Protein AF-A0A7V1PWS8-F1 (afdb_monomer_lite)

Secondary structure (DSSP, 8-state):
---SS-THHHHHHHHHHHHHHHHHHHHHHHTT-S-----------TTS---TTGGGSHHHHHHHHHHHHHHHHSHHHHHHHHHHHHHHHHHHHHHT-TTTTT-HHHHHHHHHHHHHHHHHHHHTTTTTTTTTTHHHHHHSS--HHHHHHHHHHHHHHHHHHHHHHHGGGGGT-THHHHHHHHHHHHIIIIIHHHHHHHGGG------SSS-STT--TT--THHHHTHHHHHHHHHHHHHHHHHTT-HHHHHHHHHHHHHHHHHTHHHHHHHHHHHHHHHHHHHHHHHHH-

Structure (mmCIF, N/CA/C/O backbone):
data_AF-A0A7V1PWS8-F1
#
_entry.id   AF-A0A7V1PWS8-F1
#
loop_
_atom_site.group_PDB
_atom_site.id
_atom_site.type_symbol
_atom_site.label_atom_id
_atom_site.label_alt_id
_atom_site.label_comp_id
_atom_site.label_asym_id
_atom_site.label_entity_id
_atom_site.label_seq_id
_atom_site.pdbx_PDB_ins_code
_atom_site.Cartn_x
_atom_site.Cartn_y
_atom_site.Cartn_z
_atom_site.occupancy
_atom_site.B_iso_or_equiv
_atom_site.auth_seq_id
_atom_site.auth_comp_id
_atom_site.auth_asym_id
_atom_site.auth_atom_id
_atom_site.pdbx_PDB_model_num
ATOM 1 N N . MET A 1 1 ? 7.700 13.359 -30.385 1.00 42.19 1 MET A N 1
ATOM 2 C CA . MET A 1 1 ? 6.558 12.508 -30.787 1.00 42.19 1 MET A CA 1
ATOM 3 C C . MET A 1 1 ? 7.067 11.399 -31.699 1.00 42.19 1 MET A C 1
ATOM 5 O O . MET A 1 1 ? 7.311 11.650 -32.866 1.00 42.19 1 MET A O 1
ATOM 9 N N . LYS A 1 2 ? 7.292 10.204 -31.145 1.00 43.91 2 LYS A N 1
ATOM 10 C CA . LYS A 1 2 ? 7.588 8.947 -31.865 1.00 43.91 2 LYS A CA 1
ATOM 11 C C . LYS A 1 2 ? 6.793 7.789 -31.230 1.00 43.91 2 LYS A C 1
ATOM 13 O O . LYS A 1 2 ? 7.268 6.674 -31.090 1.00 43.91 2 LYS A O 1
ATOM 18 N N . SER A 1 3 ? 5.579 8.076 -30.762 1.00 43.25 3 SER A N 1
ATOM 19 C CA . SER A 1 3 ? 4.699 7.104 -30.099 1.00 43.25 3 SER A CA 1
ATOM 20 C C . SER A 1 3 ? 3.780 6.351 -31.073 1.00 43.25 3 SER A C 1
ATOM 22 O O . SER A 1 3 ? 2.993 5.521 -30.634 1.00 43.25 3 SER A O 1
ATOM 24 N N . ALA A 1 4 ? 3.872 6.617 -32.383 1.00 48.69 4 ALA A N 1
ATOM 25 C CA . ALA A 1 4 ? 2.958 6.079 -33.397 1.00 48.69 4 ALA A CA 1
ATOM 26 C C . ALA A 1 4 ? 3.443 4.796 -34.109 1.00 48.69 4 ALA A C 1
ATOM 28 O O . ALA A 1 4 ? 2.674 4.219 -34.868 1.00 48.69 4 ALA A O 1
ATOM 29 N N . GLU A 1 5 ? 4.671 4.319 -33.874 1.00 53.78 5 GLU A N 1
ATOM 30 C CA . GLU A 1 5 ? 5.242 3.194 -34.648 1.00 53.78 5 GLU A CA 1
ATOM 31 C C . GLU A 1 5 ? 5.072 1.803 -34.007 1.00 53.78 5 GLU A C 1
ATOM 33 O O . GLU A 1 5 ? 5.434 0.804 -34.621 1.00 53.78 5 GLU A O 1
ATOM 38 N N . TYR A 1 6 ? 4.462 1.684 -32.819 1.00 58.31 6 TYR A N 1
ATOM 39 C CA . TYR A 1 6 ? 4.248 0.379 -32.173 1.00 58.31 6 TYR A CA 1
ATOM 40 C C . TYR A 1 6 ? 2.832 0.250 -31.584 1.00 58.31 6 TYR A C 1
ATOM 42 O O . TYR A 1 6 ? 2.606 0.681 -30.449 1.00 58.31 6 TYR A O 1
ATOM 50 N N . PRO A 1 7 ? 1.874 -0.408 -32.273 1.00 60.16 7 PRO A N 1
ATOM 51 C CA . PRO A 1 7 ? 0.535 -0.669 -31.723 1.00 60.16 7 PRO A CA 1
ATOM 52 C C . PRO A 1 7 ? 0.570 -1.492 -30.419 1.00 60.16 7 PRO A C 1
ATOM 54 O O . PRO A 1 7 ? -0.358 -1.430 -29.613 1.00 60.16 7 PRO A O 1
ATOM 57 N N . PHE A 1 8 ? 1.677 -2.194 -30.148 1.00 57.94 8 PHE A N 1
ATOM 58 C CA . PHE A 1 8 ? 1.933 -2.899 -28.889 1.00 57.94 8 PHE A CA 1
ATOM 59 C C . PHE A 1 8 ? 1.958 -1.987 -27.648 1.00 57.94 8 PHE A C 1
ATOM 61 O O . PHE A 1 8 ? 1.577 -2.438 -26.568 1.00 57.94 8 PHE A O 1
ATOM 68 N N . ILE A 1 9 ? 2.330 -0.707 -27.783 1.00 59.53 9 ILE A N 1
ATOM 69 C CA . ILE A 1 9 ? 2.414 0.243 -26.655 1.00 59.53 9 ILE A CA 1
ATOM 70 C C . ILE A 1 9 ? 1.026 0.558 -26.072 1.00 59.53 9 ILE A C 1
ATOM 72 O O . ILE A 1 9 ? 0.911 0.833 -24.882 1.00 59.53 9 ILE A O 1
ATOM 76 N N . LEU A 1 10 ? -0.041 0.455 -26.873 1.00 61.69 10 LEU A N 1
ATOM 77 C CA . LEU A 1 10 ? -1.430 0.638 -26.427 1.00 61.69 10 LEU A CA 1
ATOM 78 C C . LEU A 1 10 ? -2.062 -0.655 -25.891 1.00 61.69 10 LEU A C 1
ATOM 80 O O . LEU A 1 10 ? -2.877 -0.610 -24.969 1.00 61.69 10 LEU A O 1
ATOM 84 N N . VAL A 1 11 ? -1.673 -1.813 -26.432 1.00 73.50 11 VAL A N 1
ATOM 85 C CA . VAL A 1 11 ? -2.241 -3.117 -26.047 1.00 73.50 11 VAL A CA 1
ATOM 86 C C . VAL A 1 11 ? -1.760 -3.560 -24.663 1.00 73.50 11 VAL A C 1
ATOM 88 O O . VAL A 1 11 ? -2.548 -4.093 -23.879 1.00 73.50 11 VAL A O 1
ATOM 91 N N . VAL A 1 12 ? -0.490 -3.312 -24.325 1.00 73.75 12 VAL A N 1
ATOM 92 C CA . VAL A 1 12 ? 0.104 -3.745 -23.047 1.00 73.75 12 VAL A CA 1
ATOM 93 C C . VAL A 1 12 ? -0.576 -3.093 -21.828 1.00 73.75 12 VAL A C 1
ATOM 95 O O . VAL A 1 12 ? -1.005 -3.836 -20.939 1.00 73.75 12 VAL A O 1
ATOM 98 N N . PRO A 1 13 ? -0.782 -1.760 -21.768 1.00 68.06 13 PRO A N 1
ATOM 99 C CA . PRO A 1 13 ? -1.531 -1.132 -20.680 1.00 68.06 13 PRO A CA 1
ATOM 100 C C . PRO A 1 13 ? -2.965 -1.654 -20.573 1.00 68.06 13 PRO A C 1
ATOM 102 O O . PRO A 1 13 ? -3.443 -1.897 -19.469 1.00 68.06 13 PRO A O 1
ATOM 105 N N . LEU A 1 14 ? -3.644 -1.901 -21.699 1.00 74.25 14 LEU A N 1
ATOM 106 C CA . LEU A 1 14 ? -5.017 -2.418 -21.715 1.00 74.25 14 LEU A CA 1
ATOM 107 C C . LEU A 1 14 ? -5.118 -3.835 -21.130 1.00 74.25 14 LEU A C 1
ATOM 109 O O . LEU A 1 14 ? -6.031 -4.131 -20.352 1.00 74.25 14 LEU A O 1
ATOM 113 N N . LEU A 1 15 ? -4.164 -4.708 -21.464 1.00 81.00 15 LEU A N 1
ATOM 114 C CA . LEU A 1 15 ? -4.069 -6.045 -20.876 1.00 81.00 15 LEU A CA 1
ATOM 115 C C . LEU A 1 15 ? -3.779 -5.977 -19.373 1.00 81.00 15 LEU A C 1
ATOM 117 O O . LEU A 1 15 ? -4.379 -6.736 -18.609 1.00 81.00 15 LEU A O 1
ATOM 121 N N . LEU A 1 16 ? -2.938 -5.033 -18.937 1.00 74.12 16 LEU A N 1
ATOM 122 C CA . LEU A 1 16 ? -2.684 -4.783 -17.518 1.00 74.12 16 LEU A CA 1
ATOM 123 C C . LEU A 1 16 ? -3.932 -4.276 -16.785 1.00 74.12 16 LEU A C 1
ATOM 125 O O . LEU A 1 16 ? -4.214 -4.796 -15.709 1.00 74.12 16 LEU A O 1
ATOM 129 N N . VAL A 1 17 ? -4.731 -3.364 -17.363 1.00 74.19 17 VAL A N 1
ATOM 130 C CA . VAL A 1 17 ? -6.036 -2.958 -16.789 1.00 74.19 17 VAL A CA 1
ATOM 131 C C . VAL A 1 17 ? -6.935 -4.177 -16.609 1.00 74.19 17 VAL A C 1
ATOM 133 O O . VAL A 1 17 ? -7.487 -4.396 -15.531 1.00 74.19 17 VAL A O 1
ATOM 136 N N . LYS A 1 18 ? -7.086 -4.993 -17.659 1.00 79.50 18 LYS A N 1
ATOM 137 C CA . LYS A 1 18 ? -7.966 -6.168 -17.634 1.00 79.50 18 LYS A CA 1
ATOM 138 C C . LYS A 1 18 ? -7.501 -7.197 -16.601 1.00 79.50 18 LYS A C 1
ATOM 140 O O . LYS A 1 18 ? -8.330 -7.770 -15.887 1.00 79.50 18 LYS A O 1
ATOM 145 N N . GLY A 1 19 ? -6.189 -7.416 -16.501 1.00 76.75 19 GLY A N 1
ATOM 146 C CA . GLY A 1 19 ? -5.561 -8.280 -15.504 1.00 76.75 19 GLY A CA 1
ATOM 147 C C . GLY A 1 19 ? -5.767 -7.761 -14.082 1.00 76.75 19 GLY A C 1
ATOM 148 O O . GLY A 1 19 ? -6.267 -8.500 -13.236 1.00 76.75 19 GLY A O 1
ATOM 149 N N . ALA A 1 20 ? -5.477 -6.479 -13.850 1.00 68.81 20 ALA A N 1
ATOM 150 C CA . ALA A 1 20 ? -5.683 -5.783 -12.583 1.00 68.81 20 ALA A CA 1
ATOM 151 C C . ALA A 1 20 ? -7.145 -5.871 -12.127 1.00 68.81 20 ALA A C 1
ATOM 153 O O . ALA A 1 20 ? -7.416 -6.335 -11.022 1.00 68.81 20 ALA A O 1
ATOM 154 N N . TYR A 1 21 ? -8.096 -5.528 -13.001 1.00 72.94 21 TYR A N 1
ATOM 155 C CA . TYR A 1 21 ? -9.530 -5.628 -12.726 1.00 72.94 21 TYR A CA 1
ATOM 156 C C . TYR A 1 21 ? -9.950 -7.059 -12.371 1.00 72.94 21 TYR A C 1
ATOM 158 O O . TYR A 1 21 ? -10.612 -7.291 -11.358 1.00 72.94 21 TYR A O 1
ATOM 166 N N . SER A 1 22 ? -9.523 -8.039 -13.173 1.00 73.81 22 SER A N 1
ATOM 167 C CA . SER A 1 22 ? -9.840 -9.451 -12.940 1.00 73.81 22 SER A CA 1
ATOM 168 C C . SER A 1 22 ? -9.258 -9.957 -11.621 1.00 73.81 22 SER A C 1
ATOM 170 O O . SER A 1 22 ? -9.895 -10.752 -10.930 1.00 73.81 22 SER A O 1
ATOM 172 N N . PHE A 1 23 ? -8.054 -9.506 -11.267 1.00 70.88 23 PHE A N 1
ATOM 173 C CA . PHE A 1 23 ? -7.405 -9.834 -10.007 1.00 70.88 23 PHE A CA 1
ATOM 174 C C . PHE A 1 23 ? -8.144 -9.207 -8.822 1.00 70.88 23 PHE A C 1
ATOM 176 O O . PHE A 1 23 ? -8.480 -9.941 -7.896 1.00 70.88 23 PHE A O 1
ATOM 183 N N . ALA A 1 24 ? -8.503 -7.916 -8.890 1.00 66.44 24 ALA A N 1
ATOM 184 C CA . ALA A 1 24 ? -9.362 -7.256 -7.896 1.00 66.44 24 ALA A CA 1
ATOM 185 C C . ALA A 1 24 ? -10.636 -8.054 -7.658 1.00 66.44 24 ALA A C 1
ATOM 187 O O . ALA A 1 24 ? -10.966 -8.409 -6.530 1.00 66.44 24 ALA A O 1
ATOM 188 N N . TYR A 1 25 ? -11.335 -8.360 -8.749 1.00 70.00 25 TYR A N 1
ATOM 189 C CA . TYR A 1 25 ? -12.619 -9.029 -8.698 1.00 70.00 25 TYR A CA 1
ATOM 190 C C . TYR A 1 25 ? -12.502 -10.411 -8.051 1.00 70.00 25 TYR A C 1
ATOM 192 O O . TYR A 1 25 ? -13.308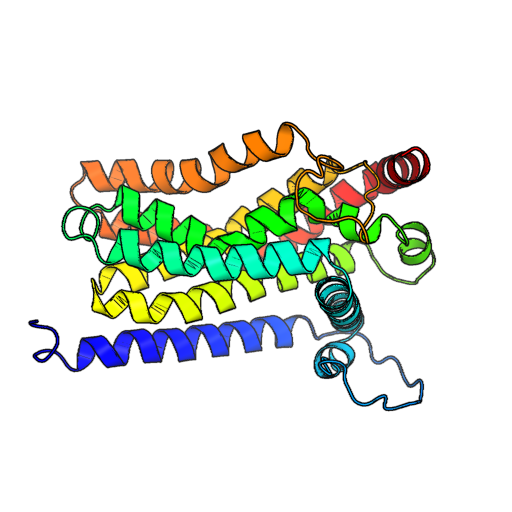 -10.771 -7.195 1.00 70.00 25 TYR A O 1
ATOM 200 N N . ARG A 1 26 ? -11.464 -11.184 -8.395 1.00 72.44 26 ARG A N 1
ATOM 201 C CA . ARG A 1 26 ? -11.202 -12.483 -7.755 1.00 72.44 26 ARG A CA 1
ATOM 202 C C . ARG A 1 26 ? -10.803 -12.344 -6.288 1.00 72.44 26 ARG A C 1
ATOM 204 O O . ARG A 1 26 ? -11.180 -13.202 -5.495 1.00 72.44 26 ARG A O 1
ATOM 211 N N . LEU A 1 27 ? -10.047 -11.305 -5.936 1.00 62.31 27 LEU A N 1
ATOM 212 C CA . LEU A 1 27 ? -9.613 -11.034 -4.568 1.00 62.31 27 LEU A CA 1
ATOM 213 C C . LEU A 1 27 ? -10.820 -10.745 -3.659 1.00 62.31 27 LEU A C 1
ATOM 215 O O . LEU A 1 27 ? -10.944 -11.374 -2.612 1.00 62.31 27 LEU A O 1
ATOM 219 N N . LEU A 1 28 ? -11.736 -9.887 -4.121 1.00 62.44 28 LEU A N 1
ATOM 220 C CA . LEU A 1 28 ? -13.021 -9.589 -3.475 1.00 62.44 28 LEU A CA 1
ATOM 221 C C . LEU A 1 28 ? -13.946 -10.817 -3.426 1.00 62.44 28 LEU A C 1
ATOM 223 O O . LEU A 1 28 ? -14.548 -11.120 -2.402 1.00 62.44 28 LEU A O 1
ATOM 227 N N . LYS A 1 29 ? -14.021 -11.596 -4.511 1.00 63.34 29 LYS A N 1
ATOM 228 C CA . LYS A 1 29 ? -14.878 -12.791 -4.558 1.00 63.34 29 LYS A CA 1
ATOM 229 C C . LYS A 1 29 ? -14.380 -13.922 -3.649 1.00 63.34 29 LYS A C 1
ATOM 231 O O . LYS A 1 29 ? -15.192 -14.664 -3.107 1.00 63.34 29 LYS A O 1
ATOM 236 N N . ARG A 1 30 ? -13.063 -14.087 -3.468 1.00 54.38 30 ARG A N 1
ATOM 237 C CA . ARG A 1 30 ? -12.498 -15.145 -2.605 1.00 54.38 30 ARG A CA 1
ATOM 238 C C . ARG A 1 30 ? -12.692 -14.885 -1.109 1.00 54.38 30 ARG A C 1
ATOM 240 O O . ARG A 1 30 ? -12.774 -15.856 -0.370 1.00 54.38 30 ARG A O 1
ATOM 247 N N . SER A 1 31 ? -12.813 -13.633 -0.664 1.00 53.81 31 SER A N 1
ATOM 248 C CA . SER A 1 31 ? -13.151 -13.319 0.736 1.00 53.81 31 SER A CA 1
ATOM 249 C C . SER A 1 31 ? -14.630 -13.515 1.075 1.00 53.81 31 SER A C 1
ATOM 251 O O . SER A 1 31 ? -15.003 -13.409 2.237 1.00 53.81 31 SER A O 1
ATOM 253 N N . SER A 1 32 ? -15.470 -13.832 0.084 1.00 48.66 32 SER A N 1
ATOM 254 C CA . SER A 1 32 ? -16.922 -13.976 0.247 1.00 48.66 32 SER A CA 1
ATOM 255 C C . SER A 1 32 ? -17.377 -15.365 0.729 1.00 48.66 32 SER A C 1
ATOM 257 O O . SER A 1 32 ? -18.572 -15.650 0.714 1.00 48.66 32 SER A O 1
ATOM 259 N N . TYR A 1 33 ? -16.472 -16.253 1.151 1.00 45.88 33 TYR A N 1
ATOM 260 C CA . TYR A 1 33 ? -16.847 -17.579 1.655 1.00 45.88 33 TYR A CA 1
ATOM 261 C C . TYR A 1 33 ? -16.915 -17.592 3.182 1.00 45.88 33 TYR A C 1
ATOM 263 O O . TYR A 1 33 ? -15.906 -17.826 3.838 1.00 45.88 33 TYR A O 1
ATOM 271 N N . LEU A 1 34 ? -18.123 -17.337 3.701 1.00 44.91 34 LEU A N 1
ATOM 272 C CA . LEU A 1 34 ? -18.775 -17.930 4.886 1.00 44.91 34 LEU A CA 1
ATOM 273 C C . LEU A 1 34 ? -19.703 -16.902 5.553 1.00 44.91 34 LEU A C 1
ATOM 275 O O . LEU A 1 34 ? -19.256 -15.867 6.042 1.00 44.91 34 LEU A O 1
ATOM 279 N N . GLY A 1 35 ? -20.992 -17.246 5.620 1.00 37.75 35 GLY A N 1
ATOM 280 C CA . GLY A 1 35 ? -21.970 -16.605 6.498 1.00 37.75 35 GLY A CA 1
ATOM 281 C C . GLY A 1 35 ? -23.150 -15.971 5.771 1.00 37.75 35 GLY A C 1
ATOM 282 O O . GLY A 1 35 ? -23.213 -14.751 5.646 1.00 37.75 35 GLY A O 1
ATOM 283 N N . ASP A 1 36 ? -24.110 -16.802 5.359 1.00 47.50 36 ASP A N 1
ATOM 284 C CA . ASP A 1 36 ? -25.502 -16.379 5.202 1.00 47.50 36 ASP A CA 1
ATOM 285 C C . ASP A 1 36 ? -25.977 -15.755 6.523 1.00 47.50 36 ASP A C 1
ATOM 287 O O . ASP A 1 36 ? -26.142 -16.454 7.523 1.00 47.50 36 ASP A O 1
ATOM 291 N N . PHE A 1 37 ? -26.236 -14.449 6.529 1.00 38.62 37 PHE A N 1
ATOM 292 C CA . PHE A 1 37 ? -27.090 -13.829 7.537 1.00 38.62 37 PHE A CA 1
ATOM 293 C C . PHE A 1 37 ? -28.212 -13.053 6.849 1.00 38.62 37 PHE A C 1
ATOM 295 O O . PHE A 1 37 ? -28.006 -12.095 6.104 1.00 38.62 37 PHE A O 1
ATOM 302 N N . LYS A 1 38 ? -29.428 -13.541 7.104 1.00 43.88 38 LYS A N 1
ATOM 303 C CA . LYS A 1 38 ? -30.716 -13.005 6.667 1.00 43.88 38 LYS A CA 1
ATOM 304 C C . LYS A 1 38 ? -30.932 -11.554 7.130 1.00 43.88 38 LYS A C 1
ATOM 306 O O . LYS A 1 38 ? -30.769 -11.247 8.302 1.00 43.88 38 LYS A O 1
ATOM 311 N N . ASN A 1 39 ? -31.449 -10.753 6.194 1.00 49.38 39 ASN A N 1
ATOM 312 C CA . ASN A 1 39 ? -32.448 -9.675 6.312 1.00 49.38 39 ASN A CA 1
ATOM 313 C C . ASN A 1 39 ? -32.334 -8.602 7.418 1.00 49.38 39 ASN A C 1
ATOM 315 O O . ASN A 1 39 ? -32.612 -8.875 8.578 1.00 49.38 39 ASN A O 1
ATOM 319 N N . ALA A 1 40 ? -32.242 -7.328 6.998 1.00 34.09 40 ALA A N 1
ATOM 320 C CA . ALA A 1 40 ? -33.057 -6.239 7.565 1.00 34.09 40 ALA A CA 1
ATOM 321 C C . ALA A 1 40 ? -33.203 -5.036 6.600 1.00 34.09 40 ALA A C 1
ATOM 323 O O . ALA A 1 40 ? -32.305 -4.231 6.374 1.00 34.09 40 ALA A O 1
ATOM 324 N N . THR A 1 41 ? -34.392 -4.972 6.016 1.00 37.25 41 THR A N 1
ATOM 325 C CA . THR A 1 41 ? -35.209 -3.847 5.541 1.00 37.25 41 THR A CA 1
ATOM 326 C C . THR A 1 41 ? -34.708 -2.388 5.719 1.00 37.25 41 THR A C 1
ATOM 328 O O . THR A 1 41 ? -34.500 -1.911 6.828 1.00 37.25 41 THR A O 1
ATOM 331 N N . ARG A 1 42 ? -34.843 -1.621 4.615 1.00 36.91 42 ARG A N 1
ATOM 332 C CA . ARG A 1 42 ? -35.494 -0.284 4.485 1.00 36.91 42 ARG A CA 1
ATOM 333 C C . ARG A 1 42 ? -34.661 1.010 4.296 1.00 36.91 42 ARG A C 1
ATOM 335 O O . ARG A 1 42 ? -33.729 1.328 5.019 1.00 36.91 42 ARG A O 1
ATOM 342 N N . LYS A 1 43 ? -35.246 1.818 3.389 1.00 34.16 43 LYS A N 1
ATOM 343 C CA . LYS A 1 43 ? -35.152 3.265 3.081 1.00 34.16 43 LYS A CA 1
ATOM 344 C C . LYS A 1 43 ? -33.982 3.770 2.216 1.00 34.16 43 LYS A C 1
ATOM 346 O O . LYS A 1 43 ? -32.954 4.226 2.703 1.00 34.16 43 LYS A O 1
ATOM 351 N N . ARG A 1 44 ? -34.270 3.829 0.905 1.00 40.91 44 ARG A N 1
ATOM 352 C CA . ARG A 1 44 ? -33.682 4.746 -0.089 1.00 40.91 44 ARG A CA 1
ATOM 353 C C . ARG A 1 44 ? -33.703 6.188 0.446 1.00 40.91 44 ARG A C 1
ATOM 355 O O . ARG A 1 44 ? -34.779 6.742 0.660 1.00 40.91 44 ARG A O 1
ATOM 362 N N . LYS A 1 45 ? -32.530 6.801 0.605 1.00 36.09 45 LYS A N 1
ATOM 363 C CA . LYS A 1 45 ? -32.356 8.260 0.549 1.00 36.09 45 LYS A CA 1
ATOM 364 C C . LYS A 1 45 ? -31.508 8.562 -0.683 1.00 36.09 45 LYS A C 1
ATOM 366 O O . LYS A 1 45 ? -30.404 8.043 -0.811 1.00 36.09 45 LYS A O 1
ATOM 371 N N . ALA A 1 46 ? -32.063 9.348 -1.599 1.00 37.72 46 ALA A N 1
ATOM 372 C CA . ALA A 1 46 ? -31.358 9.842 -2.772 1.00 37.72 46 ALA A CA 1
ATOM 373 C C . ALA A 1 46 ? -30.211 10.770 -2.326 1.00 37.72 46 ALA A C 1
ATOM 375 O O . ALA A 1 46 ? -30.422 11.621 -1.463 1.00 37.72 46 ALA A O 1
ATOM 376 N N . GLY A 1 47 ? -29.009 10.580 -2.882 1.00 41.97 47 GLY A N 1
ATOM 377 C CA . GLY A 1 47 ? -27.872 11.499 -2.711 1.00 41.97 47 GLY A CA 1
ATOM 378 C C . GLY A 1 47 ? -26.581 10.927 -2.108 1.00 41.97 47 GLY A C 1
ATOM 379 O O . GLY A 1 47 ? -25.577 11.630 -2.099 1.00 41.97 47 GLY A O 1
ATOM 380 N N . SER A 1 48 ? -26.543 9.677 -1.632 1.00 39.94 48 SER A N 1
ATOM 381 C CA . SER A 1 48 ? -25.288 9.030 -1.203 1.00 39.94 48 SER A CA 1
ATOM 382 C C . SER A 1 48 ? -24.821 8.013 -2.238 1.00 39.94 48 SER A C 1
ATOM 384 O O . SER A 1 48 ? -25.635 7.203 -2.674 1.00 39.94 48 SER A O 1
ATOM 386 N N . ALA A 1 49 ? -23.531 8.023 -2.593 1.00 47.81 49 ALA A N 1
ATOM 387 C CA . ALA A 1 49 ? -22.912 6.963 -3.389 1.00 47.81 49 ALA A CA 1
ATOM 388 C C . ALA A 1 49 ? -23.254 5.594 -2.766 1.00 47.81 49 ALA A C 1
ATOM 390 O O . ALA A 1 49 ? -22.887 5.310 -1.624 1.00 47.81 49 ALA A O 1
ATOM 391 N N . ASP A 1 50 ? -24.061 4.800 -3.470 1.00 48.41 50 ASP A N 1
ATOM 392 C CA . ASP A 1 50 ? -24.674 3.584 -2.937 1.00 48.41 50 ASP A CA 1
ATOM 393 C C . ASP A 1 50 ? -23.717 2.399 -3.136 1.00 48.41 50 ASP A C 1
ATOM 395 O O . ASP A 1 50 ? -23.754 1.696 -4.143 1.00 48.41 50 ASP A O 1
ATOM 399 N N . PHE A 1 51 ? -22.815 2.189 -2.173 1.00 55.69 51 PHE A N 1
ATOM 400 C CA . PHE A 1 51 ? -21.867 1.065 -2.163 1.00 55.69 51 PHE A CA 1
ATOM 401 C C . PHE A 1 51 ? -22.505 -0.257 -1.676 1.00 55.69 51 PHE A C 1
ATOM 403 O O . PHE A 1 51 ? -21.820 -1.133 -1.150 1.00 55.69 51 PHE A O 1
ATOM 410 N N . SER A 1 52 ? -23.823 -0.438 -1.829 1.00 52.88 52 SER A N 1
ATOM 411 C CA . SER A 1 52 ? -24.576 -1.602 -1.325 1.00 52.88 52 SER A CA 1
ATOM 412 C C . SER A 1 52 ? -24.111 -2.969 -1.847 1.00 52.88 52 SER A C 1
ATOM 414 O O . SER A 1 52 ? -24.438 -3.988 -1.236 1.00 52.88 52 SER A O 1
ATOM 416 N N . PHE A 1 53 ? -23.303 -3.026 -2.913 1.00 52.06 53 PHE A N 1
ATOM 417 C CA . PHE A 1 53 ? -22.663 -4.266 -3.372 1.00 52.06 53 PHE A CA 1
ATOM 418 C C . PHE A 1 53 ? -21.677 -4.852 -2.344 1.00 52.06 53 PHE A C 1
ATOM 420 O O . PHE A 1 53 ? -21.465 -6.063 -2.320 1.00 52.06 53 PHE A O 1
ATOM 427 N N . LEU A 1 54 ? -21.098 -4.020 -1.471 1.00 57.00 54 LEU A N 1
ATOM 428 C CA . LEU A 1 54 ? -20.198 -4.461 -0.402 1.00 57.00 54 LEU A CA 1
ATOM 429 C C . LEU A 1 54 ? -20.957 -5.239 0.687 1.00 57.00 54 LEU A C 1
ATOM 431 O O . LEU A 1 54 ? -20.480 -6.272 1.143 1.00 57.00 54 LEU A O 1
ATOM 435 N N . LYS A 1 55 ? -22.203 -4.856 1.004 1.00 52.16 55 LYS A N 1
ATOM 436 C CA . LYS A 1 55 ? -23.046 -5.544 2.007 1.00 52.16 55 LYS A CA 1
ATOM 437 C C . LYS A 1 55 ? -23.418 -6.982 1.646 1.00 52.16 55 LYS A C 1
ATOM 439 O O . LYS A 1 55 ? -23.807 -7.751 2.513 1.00 52.16 55 LYS A O 1
ATOM 444 N N . ARG A 1 56 ? -23.335 -7.349 0.365 1.00 53.75 56 ARG A N 1
ATOM 445 C CA . ARG A 1 56 ? -23.671 -8.700 -0.112 1.00 53.75 56 ARG A CA 1
ATOM 446 C C . ARG A 1 56 ? -22.531 -9.710 0.087 1.00 53.75 56 ARG A C 1
ATOM 448 O O . ARG A 1 56 ? -22.700 -10.864 -0.280 1.00 53.75 56 ARG A O 1
ATOM 455 N N . GLN A 1 57 ? -21.387 -9.286 0.632 1.00 58.88 57 GLN A N 1
ATOM 456 C CA . GLN A 1 57 ? -20.146 -10.074 0.713 1.00 58.88 57 GLN A CA 1
ATOM 457 C C . GLN A 1 57 ? -19.812 -10.543 2.146 1.00 58.88 57 GLN A C 1
ATOM 459 O O . GLN A 1 57 ? -18.647 -10.734 2.486 1.00 58.88 57 GLN A O 1
ATOM 464 N N . GLY A 1 58 ? -20.825 -10.717 3.004 1.00 71.75 58 GLY A N 1
ATOM 465 C CA . GLY A 1 58 ? -20.650 -11.146 4.398 1.00 71.75 58 GLY A CA 1
ATOM 466 C C . GLY A 1 58 ? -20.114 -10.042 5.322 1.00 71.75 58 GLY A C 1
ATOM 467 O O . GLY A 1 58 ? -20.080 -8.866 4.955 1.00 71.75 58 GLY A O 1
ATOM 468 N N . ALA A 1 59 ? -19.683 -10.419 6.531 1.00 76.25 59 ALA A N 1
ATOM 469 C CA . ALA A 1 59 ? -19.284 -9.473 7.584 1.00 76.25 59 ALA A CA 1
ATOM 470 C C . ALA A 1 59 ? -18.119 -8.549 7.172 1.00 76.25 59 ALA A C 1
ATOM 472 O O . ALA A 1 59 ? -18.143 -7.355 7.459 1.00 76.25 59 ALA A O 1
ATOM 473 N N . VAL A 1 60 ? -17.129 -9.069 6.436 1.00 81.31 60 VAL A N 1
ATOM 474 C CA . VAL A 1 60 ? -16.001 -8.272 5.914 1.00 81.31 60 VAL A CA 1
ATOM 475 C C . VAL A 1 60 ? -16.482 -7.239 4.890 1.00 81.31 60 VAL A C 1
ATOM 477 O O . VAL A 1 60 ? -16.026 -6.099 4.893 1.00 81.31 60 VAL A O 1
ATOM 480 N N . GLY A 1 61 ? -17.435 -7.611 4.034 1.00 79.50 61 GLY A N 1
ATOM 481 C CA . GLY A 1 61 ? -18.047 -6.693 3.078 1.00 79.50 61 GLY A CA 1
ATOM 482 C C . GLY A 1 61 ? -18.872 -5.592 3.748 1.00 79.50 61 GLY A C 1
ATOM 483 O O . GLY A 1 61 ? -18.841 -4.439 3.318 1.00 79.50 61 GLY A O 1
ATOM 484 N N . GLU A 1 62 ? -19.576 -5.910 4.833 1.00 81.62 62 GLU A N 1
ATOM 485 C CA . GLU A 1 62 ? -20.284 -4.903 5.624 1.00 81.62 62 GLU A CA 1
ATOM 486 C C . GLU A 1 62 ? -19.322 -3.933 6.321 1.00 81.62 62 GLU A C 1
ATOM 488 O O . GLU A 1 62 ? -19.555 -2.724 6.286 1.00 81.62 62 GLU A O 1
ATOM 493 N N . LEU A 1 63 ? -18.211 -4.428 6.872 1.00 85.38 63 LEU A N 1
ATOM 494 C CA . LEU A 1 63 ? -17.157 -3.572 7.419 1.00 85.38 63 LEU A CA 1
ATOM 495 C C . LEU A 1 63 ? -16.569 -2.649 6.337 1.00 85.38 63 LEU A C 1
ATOM 497 O O . LEU A 1 63 ? -16.520 -1.438 6.544 1.00 85.38 63 LEU A O 1
ATOM 501 N N . LEU A 1 64 ? -16.247 -3.178 5.147 1.00 87.69 64 LEU A N 1
ATOM 502 C CA . LEU A 1 64 ? -15.785 -2.373 4.005 1.00 87.69 64 LEU A CA 1
ATOM 503 C C . LEU A 1 64 ? -16.809 -1.294 3.623 1.00 87.69 64 LEU A C 1
ATOM 505 O O . LEU A 1 64 ? -16.454 -0.161 3.293 1.00 87.69 64 LEU A O 1
ATOM 509 N N . TYR A 1 65 ? -18.101 -1.626 3.653 1.00 85.50 65 TYR A N 1
ATOM 510 C CA . TYR A 1 65 ? -19.169 -0.663 3.392 1.00 85.50 65 TYR A CA 1
ATOM 511 C C . TYR A 1 65 ? -19.199 0.462 4.436 1.00 85.50 65 TYR A C 1
ATOM 513 O O . TYR A 1 65 ? -19.369 1.634 4.091 1.00 85.50 65 TYR A O 1
ATOM 521 N N . LEU A 1 66 ? -19.061 0.122 5.717 1.00 87.75 66 LEU A N 1
ATOM 522 C CA . LEU A 1 66 ? -19.032 1.110 6.793 1.00 87.75 66 LEU A CA 1
ATOM 523 C C . LEU A 1 66 ? -17.809 2.020 6.671 1.00 87.75 66 LEU A C 1
ATOM 525 O O . LEU A 1 66 ? -17.959 3.238 6.782 1.00 87.75 66 LEU A O 1
ATOM 529 N N . GLU A 1 67 ? -16.649 1.454 6.352 1.00 89.88 67 GLU A N 1
ATOM 530 C CA . GLU A 1 67 ? -15.396 2.195 6.244 1.00 89.88 67 GLU A CA 1
ATOM 531 C C . GLU A 1 67 ? -15.371 3.116 5.018 1.00 89.88 67 GLU A C 1
ATOM 533 O O . GLU A 1 67 ? -15.065 4.305 5.116 1.00 89.88 67 GLU A O 1
ATOM 538 N N . THR A 1 68 ? -15.821 2.633 3.858 1.00 88.56 68 THR A N 1
ATOM 539 C CA . THR A 1 68 ? -15.986 3.479 2.660 1.00 88.56 68 THR A CA 1
ATOM 540 C C . THR A 1 68 ? -16.964 4.628 2.902 1.00 88.56 68 THR A C 1
ATOM 542 O O . THR A 1 68 ? -16.714 5.769 2.497 1.00 88.56 68 THR A O 1
ATOM 545 N N . ARG A 1 69 ? -18.057 4.373 3.630 1.00 89.19 69 ARG A N 1
ATOM 546 C CA . ARG A 1 69 ? -19.004 5.414 4.034 1.00 89.19 69 ARG A CA 1
ATOM 547 C C . ARG A 1 69 ? -18.381 6.394 5.031 1.00 89.19 69 ARG A C 1
ATOM 549 O O . ARG A 1 69 ? -18.622 7.594 4.905 1.00 89.19 69 ARG A O 1
ATOM 556 N N . LEU A 1 70 ? -17.570 5.927 5.982 1.00 90.50 70 LEU A N 1
ATOM 557 C CA . LEU A 1 70 ? -16.808 6.782 6.895 1.00 90.50 70 LEU A CA 1
ATOM 558 C C . LEU A 1 70 ? -15.891 7.717 6.112 1.00 90.50 70 LEU A C 1
ATOM 560 O O . LEU A 1 70 ? -15.884 8.922 6.386 1.00 90.50 70 LEU A O 1
ATOM 564 N N . ILE A 1 71 ? -15.176 7.185 5.119 1.00 90.56 71 ILE A N 1
ATOM 565 C CA . ILE A 1 71 ? -14.279 7.971 4.274 1.00 90.56 71 ILE A CA 1
ATOM 566 C C . ILE A 1 71 ? -15.056 9.079 3.563 1.00 90.56 71 ILE A C 1
ATOM 568 O O . ILE A 1 71 ? -14.654 10.240 3.597 1.00 90.56 71 ILE A O 1
ATOM 572 N N . TRP A 1 72 ? -16.201 8.740 2.969 1.00 87.25 72 TRP A N 1
ATOM 573 C CA . TRP A 1 72 ? -16.985 9.685 2.175 1.00 87.25 72 TRP A CA 1
ATOM 574 C C . TRP A 1 72 ? -17.695 10.754 3.013 1.00 87.25 72 TRP A C 1
ATOM 576 O O . TRP A 1 72 ? -17.808 11.909 2.599 1.00 87.25 72 TRP A O 1
ATOM 586 N N . LEU A 1 73 ? -18.189 10.388 4.199 1.00 87.06 73 LEU A N 1
ATOM 587 C CA . LEU A 1 73 ? -18.983 11.289 5.036 1.00 87.06 73 LEU A CA 1
ATOM 588 C C . LEU A 1 73 ? -18.129 12.271 5.841 1.00 87.06 73 LEU A C 1
ATOM 590 O O . LEU A 1 73 ? -18.568 13.394 6.091 1.00 87.06 73 LEU A O 1
ATOM 594 N N . ASN A 1 74 ? -16.901 11.905 6.205 1.00 86.81 74 ASN A N 1
ATOM 595 C CA . ASN A 1 74 ? -16.059 12.733 7.065 1.00 86.81 74 ASN A CA 1
ATOM 596 C C . ASN A 1 74 ? -15.115 13.626 6.252 1.00 86.81 74 ASN A C 1
ATOM 598 O O . ASN A 1 74 ? -14.719 13.293 5.137 1.00 86.81 74 ASN A O 1
ATOM 602 N N . LYS A 1 75 ? -14.783 14.809 6.784 1.00 83.62 75 LYS A N 1
ATOM 603 C CA . LYS A 1 75 ? -13.934 15.784 6.077 1.00 83.62 75 LYS A CA 1
ATOM 604 C C . LYS A 1 75 ? -12.487 15.301 5.995 1.00 83.62 75 LYS A C 1
ATOM 606 O O . LYS A 1 75 ? -11.886 15.370 4.928 1.00 83.62 75 LYS A O 1
ATOM 611 N N . ARG A 1 76 ? -11.947 14.786 7.104 1.00 83.62 76 ARG A N 1
ATOM 612 C CA . ARG A 1 76 ? -10.533 14.410 7.219 1.00 83.62 76 ARG A CA 1
ATOM 613 C C . ARG A 1 76 ? -10.141 13.190 6.358 1.00 83.62 76 ARG A C 1
ATOM 615 O O . ARG A 1 76 ? -9.263 13.357 5.518 1.00 83.62 76 ARG A O 1
ATOM 622 N N . PRO A 1 77 ? -10.806 12.020 6.457 1.00 85.81 77 PRO A N 1
ATOM 623 C CA . PRO A 1 77 ? -10.556 10.888 5.555 1.00 85.81 77 PRO A CA 1
ATOM 624 C C . PRO A 1 77 ? -10.707 11.230 4.067 1.00 85.81 77 PRO A C 1
ATOM 626 O O . PRO A 1 77 ? -9.887 10.839 3.238 1.00 85.81 77 PRO A O 1
ATOM 629 N N . ARG A 1 78 ? -11.746 12.000 3.721 1.00 88.19 78 ARG A N 1
ATOM 630 C CA . ARG A 1 78 ? -11.990 12.442 2.347 1.00 88.19 78 ARG A CA 1
ATOM 631 C C . ARG A 1 78 ? -10.881 13.349 1.839 1.00 88.19 78 ARG A C 1
ATOM 633 O O . ARG A 1 78 ? -10.496 13.219 0.688 1.00 88.19 78 ARG A O 1
ATOM 640 N N . ALA A 1 79 ? -10.348 14.232 2.683 1.00 86.62 79 ALA A N 1
ATOM 641 C CA . ALA A 1 79 ? -9.212 15.066 2.316 1.00 86.62 79 ALA A CA 1
ATOM 642 C C . ALA A 1 79 ? -7.978 14.219 1.973 1.00 86.62 79 ALA A C 1
ATOM 644 O O . ALA A 1 79 ? -7.330 14.511 0.977 1.00 86.62 79 ALA A O 1
ATOM 645 N N . PHE A 1 80 ? -7.694 13.141 2.714 1.00 87.38 80 PHE A N 1
ATOM 646 C CA . PHE A 1 80 ? -6.590 12.224 2.381 1.00 87.38 80 PHE A CA 1
ATOM 647 C C . PHE A 1 80 ? -6.809 11.517 1.039 1.00 87.38 80 PHE A C 1
ATOM 649 O O . PHE A 1 80 ? -5.883 11.409 0.237 1.00 87.38 80 PHE A O 1
ATOM 656 N N . LEU A 1 81 ? -8.046 11.101 0.743 1.00 87.19 81 LEU A N 1
ATOM 657 C CA . LEU A 1 81 ? -8.390 10.569 -0.578 1.00 87.19 81 LEU A CA 1
ATOM 658 C C . LEU A 1 81 ? -8.167 11.622 -1.679 1.00 87.19 81 LEU A C 1
ATOM 660 O O . LEU A 1 81 ? -7.518 11.334 -2.683 1.00 87.19 81 LEU A O 1
ATOM 664 N N . THR A 1 82 ? -8.655 12.850 -1.481 1.00 86.25 82 THR A N 1
ATOM 665 C CA . THR A 1 82 ? -8.503 13.951 -2.443 1.00 86.25 82 THR A CA 1
ATOM 666 C C . THR A 1 82 ? -7.039 14.323 -2.654 1.00 86.25 82 THR A C 1
ATOM 668 O O . THR A 1 82 ? -6.610 14.453 -3.795 1.00 86.25 82 THR A O 1
ATOM 671 N N . PHE A 1 83 ? -6.246 14.459 -1.589 1.00 85.75 83 PHE A N 1
ATOM 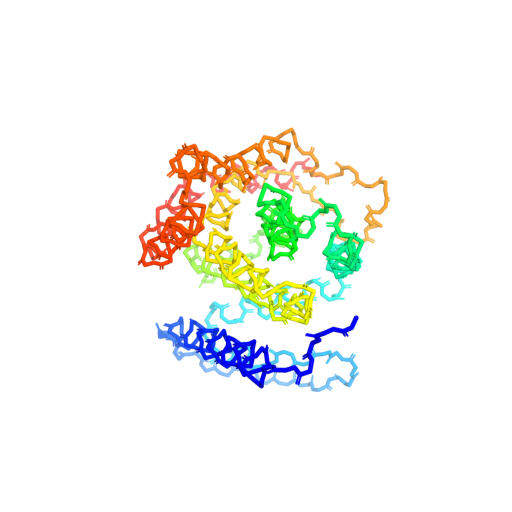672 C CA . PHE A 1 83 ? -4.817 14.751 -1.691 1.00 85.75 83 PHE A CA 1
ATOM 673 C C . PHE A 1 83 ? -4.052 13.608 -2.351 1.00 85.75 83 PHE A C 1
ATOM 675 O O . PHE A 1 83 ? -3.171 13.872 -3.160 1.00 85.75 83 PHE A O 1
ATOM 682 N N . GLY A 1 84 ? -4.410 12.351 -2.073 1.00 85.06 84 GLY A N 1
ATOM 683 C CA . GLY A 1 84 ? -3.858 11.199 -2.785 1.00 85.06 84 GLY A CA 1
ATOM 684 C C . GLY A 1 84 ? -4.129 11.253 -4.290 1.00 85.06 84 GLY A C 1
ATOM 685 O O . GLY A 1 84 ? -3.209 11.063 -5.080 1.00 85.06 84 GLY A O 1
ATOM 686 N N . LEU A 1 85 ? -5.358 11.588 -4.693 1.00 86.56 85 LEU A N 1
ATOM 687 C CA . L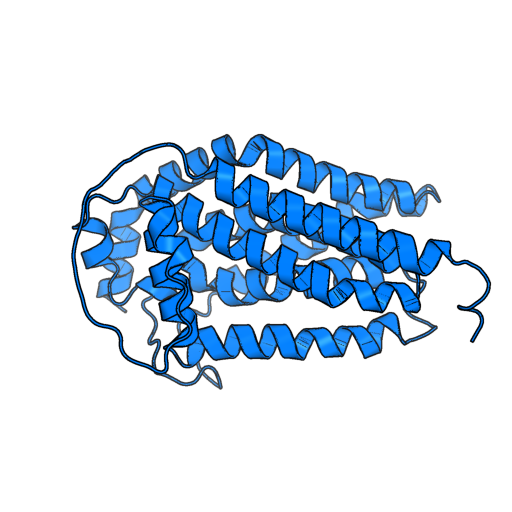EU A 1 85 ? -5.714 11.765 -6.105 1.00 86.56 85 LEU A CA 1
ATOM 688 C C . LEU A 1 85 ? -5.002 12.967 -6.737 1.00 86.56 85 LEU A C 1
ATOM 690 O O . LEU A 1 85 ? -4.510 12.861 -7.855 1.00 86.56 85 LEU A O 1
ATOM 694 N N . LEU A 1 86 ? -4.896 14.092 -6.027 1.00 88.38 86 LEU A N 1
ATOM 695 C CA . LEU A 1 86 ? -4.168 15.266 -6.514 1.00 88.38 86 LEU A CA 1
ATOM 696 C C . LEU A 1 86 ? -2.670 14.985 -6.669 1.00 88.38 86 LEU A C 1
ATOM 698 O O . LEU A 1 86 ? -2.049 15.447 -7.623 1.00 88.38 86 LEU A O 1
ATOM 702 N N . PHE A 1 87 ? -2.094 14.179 -5.778 1.00 88.69 87 PHE A N 1
ATOM 703 C CA . PHE A 1 87 ? -0.699 13.766 -5.864 1.00 88.69 87 PHE A CA 1
ATOM 704 C C . PHE A 1 87 ? -0.410 12.933 -7.121 1.00 88.69 87 PHE A C 1
ATOM 706 O O . PHE A 1 87 ? 0.716 12.948 -7.610 1.00 88.69 87 PHE A O 1
ATOM 713 N N . LEU A 1 88 ? -1.411 12.278 -7.725 1.00 87.88 88 LEU A N 1
ATOM 714 C CA . LEU A 1 88 ? -1.219 11.605 -9.013 1.00 87.88 88 LEU A CA 1
ATOM 715 C C . LEU A 1 88 ? -0.810 12.576 -10.125 1.00 87.88 88 LEU A C 1
ATOM 717 O O . LEU A 1 88 ? -0.032 12.194 -11.000 1.00 87.88 88 LEU A O 1
ATOM 721 N N . PHE A 1 89 ? -1.249 13.839 -10.071 1.00 88.50 89 PHE A N 1
ATOM 722 C CA . PHE A 1 89 ? -0.813 14.849 -11.037 1.00 88.50 89 PHE A CA 1
ATOM 723 C C . PHE A 1 89 ? 0.683 15.155 -10.930 1.00 88.50 89 PHE A C 1
ATOM 725 O O . PHE A 1 89 ? 1.306 15.497 -11.933 1.00 88.50 89 PHE A O 1
ATOM 732 N N . TYR A 1 90 ? 1.295 14.947 -9.759 1.00 87.38 90 TYR A N 1
ATOM 733 C CA . TYR A 1 90 ? 2.747 15.039 -9.606 1.00 87.38 90 TYR A CA 1
ATOM 734 C C . TYR A 1 90 ? 3.483 14.004 -10.478 1.00 87.38 90 TYR A C 1
ATOM 736 O O . TYR A 1 90 ? 4.591 14.260 -10.949 1.00 87.38 90 TYR A O 1
ATOM 744 N N . GLY A 1 91 ? 2.833 12.877 -10.798 1.00 86.31 91 GLY A N 1
ATOM 745 C CA . GLY A 1 91 ? 3.328 11.883 -11.752 1.00 86.31 91 GLY A CA 1
ATOM 746 C C . GLY A 1 91 ? 3.612 12.449 -13.142 1.00 86.31 91 GLY A C 1
ATOM 747 O O . GLY A 1 91 ? 4.598 12.050 -13.754 1.00 86.31 91 GLY A O 1
ATOM 748 N N . PHE A 1 92 ? 2.842 13.438 -13.614 1.00 87.50 92 PHE A N 1
ATOM 749 C CA . PHE A 1 92 ? 3.123 14.101 -14.894 1.00 87.50 92 PHE A CA 1
ATOM 750 C C . PHE A 1 92 ? 4.439 14.883 -14.866 1.00 87.50 92 PHE A C 1
ATOM 752 O O . PHE A 1 92 ? 5.165 14.874 -15.856 1.00 87.50 92 PHE A O 1
ATOM 759 N N . PHE A 1 93 ? 4.783 15.518 -13.743 1.00 87.62 93 PHE A N 1
ATOM 760 C CA . PHE A 1 93 ? 6.042 16.258 -13.617 1.00 87.62 93 PHE A CA 1
ATOM 761 C C . PHE A 1 93 ? 7.258 15.331 -13.585 1.00 87.62 93 PHE A C 1
ATOM 763 O O . PHE A 1 93 ? 8.291 15.661 -14.163 1.00 87.62 93 PHE A O 1
ATOM 770 N N . VAL A 1 94 ? 7.145 14.171 -12.930 1.00 85.44 94 VAL A N 1
ATOM 771 C CA . VAL A 1 94 ? 8.247 13.202 -12.841 1.00 85.44 94 VAL A CA 1
ATOM 772 C C . VAL A 1 94 ? 8.394 12.420 -14.145 1.00 85.44 94 VAL A C 1
ATOM 774 O O . VAL A 1 94 ? 9.469 12.417 -14.739 1.00 85.44 94 VAL A O 1
ATOM 777 N N . TYR A 1 95 ? 7.320 11.789 -14.622 1.00 86.75 95 TYR A N 1
ATOM 778 C CA . TYR A 1 95 ? 7.365 10.940 -15.815 1.00 86.75 95 TYR A CA 1
ATOM 779 C C . TYR A 1 95 ? 7.424 11.731 -17.123 1.00 86.75 95 TYR A C 1
ATOM 781 O O . TYR A 1 95 ? 7.948 11.228 -18.111 1.00 86.75 95 TYR A O 1
ATOM 789 N N . GLY A 1 96 ? 6.935 12.972 -17.140 1.00 87.12 96 GLY A N 1
ATOM 790 C CA . GLY A 1 96 ? 7.057 13.859 -18.295 1.00 87.12 96 GLY A CA 1
ATOM 791 C C . GLY A 1 96 ? 8.438 14.504 -18.439 1.00 87.12 96 GLY A C 1
ATOM 792 O O . GLY A 1 96 ? 8.722 15.088 -19.481 1.00 87.12 96 GLY A O 1
ATOM 793 N N . ASN A 1 97 ? 9.306 14.417 -17.424 1.00 89.88 97 ASN A N 1
ATOM 794 C CA . ASN A 1 97 ? 10.635 15.021 -17.461 1.00 89.88 97 ASN A CA 1
ATOM 795 C C . ASN A 1 97 ? 11.655 14.085 -18.144 1.00 89.88 97 ASN A C 1
ATOM 797 O O . ASN A 1 97 ? 11.978 13.034 -17.580 1.00 89.88 97 ASN A O 1
ATOM 801 N N . PRO A 1 98 ? 12.256 14.476 -19.289 1.00 86.50 98 PRO A N 1
ATOM 802 C CA . PRO A 1 98 ? 13.209 13.637 -20.023 1.00 86.50 98 PRO A CA 1
ATOM 803 C C . PRO A 1 98 ? 14.444 13.216 -19.216 1.00 86.50 98 PRO A C 1
ATOM 805 O O . PRO A 1 98 ? 15.036 12.179 -19.498 1.00 86.50 98 PRO A O 1
ATOM 808 N N . LYS A 1 99 ? 14.837 13.994 -18.197 1.00 87.69 99 LYS A N 1
ATOM 809 C CA . LYS A 1 99 ? 15.978 13.663 -17.326 1.00 87.69 99 LYS A CA 1
ATOM 810 C C . LYS A 1 99 ? 15.647 12.581 -16.294 1.00 87.69 99 LYS A C 1
ATOM 812 O O . LYS A 1 99 ? 16.552 11.907 -15.815 1.00 87.69 99 LYS A O 1
ATOM 817 N N . LEU A 1 100 ? 14.372 12.434 -15.924 1.00 88.69 100 LEU A N 1
ATOM 818 C CA . LEU A 1 100 ? 13.925 11.528 -14.858 1.00 88.69 100 LEU A CA 1
ATOM 819 C C . LEU A 1 100 ? 13.274 10.254 -15.403 1.00 88.69 100 LEU A C 1
ATOM 821 O O . LEU A 1 100 ? 13.352 9.209 -14.762 1.00 88.69 100 LEU A O 1
ATOM 825 N N . VAL A 1 101 ? 12.679 10.317 -16.597 1.00 88.38 101 VAL A N 1
ATOM 826 C CA . VAL A 1 101 ? 11.893 9.227 -17.202 1.00 88.38 101 VAL A CA 1
ATOM 827 C C . VAL A 1 101 ? 12.698 7.953 -17.513 1.00 88.38 101 VAL A C 1
ATOM 829 O O . VAL A 1 101 ? 12.115 6.892 -17.726 1.00 88.38 101 VAL A O 1
ATOM 832 N N . HIS A 1 102 ? 14.030 8.041 -17.510 1.00 88.12 102 HIS A N 1
ATOM 833 C CA . HIS A 1 102 ? 14.947 6.911 -17.710 1.00 88.12 102 HIS A CA 1
ATOM 834 C C . HIS A 1 102 ? 15.743 6.539 -16.451 1.00 88.12 102 HIS A C 1
ATOM 836 O O . HIS A 1 102 ? 16.565 5.627 -16.487 1.00 88.12 102 HIS A O 1
ATOM 842 N N . ASN A 1 103 ? 15.522 7.225 -15.327 1.00 92.44 103 ASN A N 1
ATOM 843 C CA . ASN A 1 103 ? 16.230 6.935 -14.089 1.00 92.44 103 ASN A CA 1
ATOM 844 C C . ASN A 1 103 ? 15.412 5.975 -13.216 1.00 92.44 103 ASN A C 1
ATOM 846 O O . ASN A 1 103 ? 14.454 6.376 -12.553 1.00 92.44 103 ASN A O 1
ATOM 850 N N . TYR A 1 104 ? 15.834 4.710 -13.179 1.00 93.00 104 TYR A N 1
ATOM 851 C CA . TYR A 1 104 ? 15.155 3.643 -12.444 1.00 93.00 104 TYR A CA 1
ATOM 852 C C . TYR A 1 104 ? 14.895 3.955 -10.967 1.00 93.00 104 TYR A C 1
ATOM 854 O O . TYR A 1 104 ? 13.833 3.594 -10.466 1.00 93.00 104 TYR A O 1
ATOM 862 N N . PHE A 1 105 ? 15.798 4.655 -10.273 1.00 92.75 105 PHE A N 1
ATOM 863 C CA . PHE A 1 105 ? 15.587 5.006 -8.865 1.00 92.75 105 PHE A CA 1
ATOM 864 C C . PHE A 1 105 ? 14.377 5.928 -8.704 1.00 92.75 105 PHE A C 1
ATOM 866 O O . PHE A 1 105 ? 13.488 5.643 -7.901 1.00 92.75 105 PHE A O 1
ATOM 873 N N . TYR A 1 106 ? 14.283 6.982 -9.523 1.00 91.88 106 TYR A N 1
ATOM 874 C CA . TYR A 1 106 ? 13.118 7.871 -9.508 1.00 91.88 106 TYR A CA 1
ATOM 875 C C . TYR A 1 106 ? 11.844 7.142 -9.928 1.00 91.88 106 TYR A C 1
ATOM 877 O O . TYR A 1 106 ? 10.805 7.339 -9.301 1.00 91.88 106 TYR A O 1
ATOM 885 N N . LEU A 1 107 ? 11.911 6.282 -10.948 1.00 93.69 107 LEU A N 1
ATOM 886 C CA . LEU A 1 107 ? 10.743 5.533 -11.407 1.00 93.69 107 LEU A CA 1
ATOM 887 C C . LEU A 1 107 ? 10.215 4.571 -10.334 1.00 93.69 107 LEU A C 1
ATOM 889 O O . LEU A 1 107 ? 9.006 4.530 -10.118 1.00 93.69 107 LEU A O 1
ATOM 893 N N . ILE A 1 108 ? 11.095 3.833 -9.647 1.00 95.69 108 ILE A N 1
ATOM 894 C CA . ILE A 1 108 ? 10.724 2.891 -8.577 1.00 95.69 108 ILE A CA 1
ATOM 895 C C . ILE A 1 108 ? 10.127 3.645 -7.393 1.00 95.69 108 ILE A C 1
ATOM 897 O O . ILE A 1 108 ? 9.031 3.302 -6.947 1.00 95.69 108 ILE A O 1
ATOM 901 N N . GLY A 1 109 ? 10.802 4.695 -6.914 1.00 94.00 109 GLY A N 1
ATOM 902 C CA . GLY A 1 109 ? 10.292 5.511 -5.815 1.00 94.00 109 GLY A CA 1
ATOM 903 C C . GLY A 1 109 ? 8.927 6.102 -6.144 1.00 94.00 109 GLY A C 1
ATOM 904 O O . GLY A 1 109 ? 7.972 5.939 -5.385 1.00 94.00 109 GLY A O 1
ATOM 905 N N . MET A 1 110 ? 8.805 6.727 -7.317 1.00 94.06 110 MET A N 1
ATOM 906 C CA . MET A 1 110 ? 7.555 7.339 -7.755 1.00 94.06 110 MET A CA 1
ATOM 907 C C . MET A 1 110 ? 6.448 6.306 -7.971 1.00 94.06 110 MET A C 1
ATOM 909 O O . MET A 1 110 ? 5.305 6.556 -7.600 1.00 94.06 110 MET A O 1
ATOM 913 N N . GLY A 1 111 ? 6.774 5.124 -8.495 1.00 95.31 111 GLY A N 1
ATOM 914 C CA . GLY A 1 111 ? 5.821 4.029 -8.652 1.00 95.31 111 GLY A CA 1
ATOM 915 C C . GLY A 1 111 ? 5.270 3.549 -7.312 1.00 95.31 111 GLY A C 1
ATOM 916 O O . GLY A 1 111 ? 4.052 3.424 -7.160 1.00 95.31 111 GLY A O 1
ATOM 917 N N . VAL A 1 112 ? 6.139 3.350 -6.312 1.00 96.19 112 VAL A N 1
ATOM 918 C CA . VAL A 1 112 ? 5.737 2.987 -4.940 1.00 96.19 112 VAL A CA 1
ATOM 919 C C . VAL A 1 112 ? 4.845 4.067 -4.338 1.00 96.19 112 VAL A C 1
ATOM 921 O O . VAL A 1 112 ? 3.796 3.732 -3.786 1.00 96.19 112 VAL A O 1
ATOM 924 N N . PHE A 1 113 ? 5.193 5.347 -4.503 1.00 93.94 113 PHE A N 1
ATOM 925 C CA . PHE A 1 113 ? 4.378 6.455 -4.005 1.00 93.94 113 PHE A CA 1
ATOM 926 C C . PHE A 1 113 ? 3.031 6.567 -4.693 1.00 93.94 113 PHE A C 1
ATOM 928 O O . PHE A 1 113 ? 2.012 6.528 -4.017 1.00 93.94 113 PHE A O 1
ATOM 935 N N . LEU A 1 114 ? 2.995 6.684 -6.017 1.00 94.69 114 LEU A N 1
ATOM 936 C CA . LEU A 1 114 ? 1.750 6.900 -6.748 1.00 94.69 114 LEU A CA 1
ATOM 937 C C . LEU A 1 114 ? 0.760 5.757 -6.539 1.00 94.69 114 LEU A C 1
ATOM 939 O O . LEU A 1 114 ? -0.423 6.004 -6.324 1.00 94.69 114 LEU A O 1
ATOM 943 N N . THR A 1 115 ? 1.238 4.511 -6.559 1.00 95.38 115 THR A N 1
ATOM 944 C CA . THR A 1 115 ? 0.377 3.341 -6.340 1.00 95.38 115 THR A CA 1
ATOM 945 C C . THR A 1 115 ? 0.075 3.097 -4.860 1.00 95.38 115 THR A C 1
ATOM 947 O O . THR A 1 115 ? -0.896 2.417 -4.551 1.00 95.38 115 THR A O 1
ATOM 950 N N . GLY A 1 116 ? 0.861 3.645 -3.931 1.00 93.62 116 GLY A N 1
ATOM 951 C CA . GLY A 1 116 ? 0.730 3.424 -2.486 1.00 93.62 116 GLY A CA 1
ATOM 952 C C . GLY A 1 116 ? 0.211 4.624 -1.695 1.00 93.62 116 GLY A C 1
ATOM 953 O O . GLY A 1 116 ? 0.032 4.519 -0.487 1.00 93.62 116 GLY A O 1
ATOM 954 N N . MET A 1 117 ? -0.059 5.764 -2.333 1.00 92.56 117 MET A N 1
ATOM 955 C CA . MET A 1 117 ? -0.273 7.034 -1.631 1.00 92.56 117 MET A CA 1
ATOM 956 C C . MET A 1 117 ? -1.436 6.983 -0.632 1.00 92.56 117 MET A C 1
ATOM 958 O O . MET A 1 117 ? -1.326 7.496 0.483 1.00 92.56 117 MET A O 1
ATOM 962 N N . PHE A 1 118 ? -2.536 6.317 -0.995 1.00 92.62 118 PHE A N 1
ATOM 963 C CA . PHE A 1 118 ? -3.654 6.122 -0.072 1.00 92.62 118 PHE A CA 1
ATOM 964 C C . PHE A 1 118 ? -3.277 5.208 1.097 1.00 92.62 118 PHE A C 1
ATOM 966 O O . PHE A 1 118 ? -3.645 5.496 2.232 1.00 92.62 118 PHE A O 1
ATOM 973 N N . ILE A 1 119 ? -2.486 4.159 0.847 1.00 93.75 119 ILE A N 1
ATOM 974 C CA . ILE A 1 119 ? -1.962 3.278 1.893 1.00 93.75 119 ILE A CA 1
ATOM 975 C C . ILE A 1 119 ? -1.152 4.099 2.900 1.00 93.75 119 ILE A C 1
ATOM 977 O O . ILE A 1 119 ? -1.416 4.020 4.094 1.00 93.75 119 ILE A O 1
ATOM 981 N N . PHE A 1 120 ? -0.248 4.962 2.441 1.00 90.38 120 PHE A N 1
ATOM 982 C CA . PHE A 1 120 ? 0.607 5.745 3.335 1.00 90.38 120 PHE A CA 1
ATOM 983 C C . PHE A 1 120 ? -0.142 6.838 4.094 1.00 90.38 120 PHE A C 1
ATOM 985 O O . PHE A 1 120 ? 0.136 7.036 5.268 1.00 90.38 120 PHE A O 1
ATOM 992 N N . GLN A 1 121 ? -1.100 7.529 3.477 1.00 88.88 121 GLN A N 1
ATOM 993 C CA . GLN A 1 121 ? -1.856 8.578 4.170 1.00 88.88 121 GLN A CA 1
ATOM 994 C C . GLN A 1 121 ? -2.925 8.009 5.102 1.00 88.88 121 GLN A C 1
ATOM 996 O O . GLN A 1 121 ? -3.009 8.372 6.273 1.00 88.88 121 GLN A O 1
ATOM 1001 N N . TYR A 1 122 ? -3.766 7.117 4.582 1.00 90.38 122 TYR A N 1
ATOM 1002 C CA . TYR A 1 122 ? -4.880 6.558 5.336 1.00 90.38 122 TYR A CA 1
ATOM 1003 C C . TYR A 1 122 ? -4.405 5.538 6.373 1.00 90.38 122 TYR A C 1
ATOM 1005 O O . TYR A 1 122 ? -4.900 5.511 7.500 1.00 90.38 122 TYR A O 1
ATOM 1013 N N . GLY A 1 123 ? -3.405 4.734 6.005 1.00 88.88 123 GLY A N 1
ATOM 1014 C CA . GLY A 1 123 ? -2.824 3.693 6.844 1.00 88.88 123 GLY A CA 1
ATOM 1015 C C . GLY A 1 123 ? -2.094 4.210 8.080 1.00 88.88 123 GLY A C 1
ATOM 1016 O O . GLY A 1 123 ? -2.051 3.513 9.090 1.00 88.88 123 GLY A O 1
ATOM 1017 N N . GLN A 1 124 ? -1.592 5.447 8.058 1.00 88.00 124 GLN A N 1
ATOM 1018 C CA . GLN A 1 124 ? -1.008 6.064 9.254 1.00 88.00 124 GLN A CA 1
ATOM 1019 C C . GLN A 1 124 ? -1.986 6.079 10.428 1.00 88.00 124 GLN A C 1
ATOM 1021 O O . GLN A 1 124 ? -1.574 5.854 11.556 1.00 88.00 124 GLN A O 1
ATOM 1026 N N . LEU A 1 125 ? -3.285 6.262 10.183 1.00 89.00 125 LEU A N 1
ATOM 1027 C CA . LEU A 1 125 ? -4.304 6.355 11.234 1.00 89.00 125 LEU A CA 1
ATOM 1028 C C . LEU A 1 125 ? -5.262 5.154 11.206 1.00 89.00 125 LEU A C 1
ATOM 1030 O O . LEU A 1 125 ? -6.401 5.263 11.646 1.00 89.00 125 LEU A O 1
ATOM 1034 N N . ILE A 1 126 ? -4.806 4.002 10.691 1.00 90.00 126 ILE A N 1
ATOM 1035 C CA . ILE A 1 126 ? -5.664 2.898 10.224 1.00 90.00 126 ILE A CA 1
ATOM 1036 C C . ILE A 1 126 ? -6.732 2.415 11.218 1.00 90.00 126 ILE A C 1
ATOM 1038 O O . ILE A 1 126 ? -7.824 2.094 10.768 1.00 90.00 126 ILE A O 1
ATOM 1042 N N . PHE A 1 127 ? -6.437 2.383 12.524 1.00 88.81 127 PHE A N 1
ATOM 1043 C CA . PHE A 1 127 ? -7.386 2.011 13.591 1.00 88.81 127 PHE A CA 1
ATOM 1044 C C . PHE A 1 127 ? -7.930 3.216 14.376 1.00 88.81 127 PHE A C 1
ATOM 1046 O O . PHE A 1 127 ? -8.852 3.077 15.176 1.00 88.81 127 PHE A O 1
ATOM 1053 N N . GLU A 1 128 ? -7.353 4.407 14.192 1.00 87.62 128 GLU A N 1
ATOM 1054 C CA . GLU A 1 128 ? -7.823 5.619 14.872 1.00 87.62 128 GLU A CA 1
ATOM 1055 C C . GLU A 1 128 ? -9.082 6.167 14.198 1.00 87.62 128 GLU A C 1
ATOM 1057 O O . GLU A 1 128 ? -9.896 6.821 14.854 1.00 87.62 128 GLU A O 1
ATOM 1062 N N . TRP A 1 129 ? -9.295 5.866 12.912 1.00 87.69 129 TRP A N 1
ATOM 1063 C CA . TRP A 1 129 ? -10.515 6.236 12.191 1.00 87.69 129 TRP A CA 1
ATOM 1064 C C . TRP A 1 129 ? -11.780 5.742 12.899 1.00 87.69 129 TRP A C 1
ATOM 1066 O O . TRP A 1 129 ? -12.777 6.466 12.958 1.00 87.69 129 TRP A O 1
ATOM 1076 N N . GLU A 1 130 ? -11.724 4.564 13.518 1.00 84.62 130 GLU A N 1
ATOM 1077 C CA . GLU A 1 130 ? -12.840 3.995 14.272 1.00 84.62 130 GLU A CA 1
ATOM 1078 C C . GLU A 1 130 ? -12.834 4.339 15.757 1.00 84.62 130 GLU A C 1
ATOM 1080 O O . GLU A 1 130 ? -13.774 3.970 16.456 1.00 84.62 130 GLU A O 1
ATOM 1085 N N . SER A 1 131 ? -11.848 5.093 16.254 1.00 83.38 131 SER A N 1
ATOM 1086 C CA . SER A 1 131 ? -11.702 5.409 17.687 1.00 83.38 131 SER A CA 1
ATOM 1087 C C . SER A 1 131 ? -12.978 5.974 18.332 1.00 83.38 131 SER A C 1
ATOM 1089 O O . SER A 1 131 ? -13.252 5.725 19.502 1.00 83.38 131 SER A O 1
ATOM 1091 N N . SER A 1 132 ? -13.812 6.690 17.569 1.00 79.25 132 SER A N 1
ATOM 1092 C CA . SER A 1 132 ? -15.082 7.258 18.049 1.00 79.25 132 SER A CA 1
ATOM 1093 C C . SER A 1 132 ? -16.205 6.242 18.301 1.00 79.25 132 SER A C 1
ATOM 1095 O O . SER A 1 132 ? -17.118 6.536 19.070 1.00 79.25 132 SER A O 1
ATOM 1097 N N . TYR A 1 133 ? -16.155 5.065 17.677 1.00 80.06 133 TYR A N 1
ATOM 1098 C CA . TYR A 1 133 ? -17.153 4.000 17.822 1.00 80.06 133 TYR A CA 1
ATOM 1099 C C . TYR A 1 133 ? -16.509 2.629 18.070 1.00 80.06 133 TYR A C 1
ATOM 1101 O O . TYR A 1 133 ? -17.173 1.599 17.957 1.00 80.06 133 TYR A O 1
ATOM 1109 N N . PHE A 1 134 ? -15.230 2.618 18.450 1.00 79.12 134 PHE A N 1
ATOM 1110 C CA . PHE A 1 134 ? -14.438 1.408 18.623 1.00 79.12 134 PHE A CA 1
ATOM 1111 C C . PHE A 1 134 ? -15.042 0.487 19.685 1.00 79.12 134 PHE A C 1
ATOM 1113 O O . PHE A 1 134 ? -15.173 -0.706 19.447 1.00 79.12 134 PHE A O 1
ATOM 1120 N N . ASP A 1 135 ? -15.547 1.041 20.794 1.00 78.06 135 ASP A N 1
ATOM 1121 C CA . ASP A 1 135 ? -16.269 0.279 21.824 1.00 78.06 135 ASP A CA 1
ATOM 1122 C C . ASP A 1 135 ? -17.464 -0.499 21.251 1.00 78.06 135 ASP A C 1
ATOM 1124 O O . ASP A 1 135 ? -17.694 -1.651 21.615 1.00 78.06 135 ASP A O 1
ATOM 1128 N N . ARG A 1 136 ? -18.197 0.095 20.301 1.00 79.62 136 ARG A N 1
ATOM 1129 C CA . ARG A 1 136 ? -19.325 -0.566 19.634 1.00 79.62 136 ARG A CA 1
ATOM 1130 C C . ARG A 1 136 ? -18.858 -1.684 18.699 1.00 79.62 136 ARG A C 1
ATOM 1132 O O . ARG A 1 136 ? -19.577 -2.663 18.555 1.00 79.62 136 ARG A O 1
ATOM 1139 N N . LEU A 1 137 ? -17.678 -1.588 18.084 1.00 77.62 137 LEU A N 1
ATOM 1140 C CA . LEU A 1 137 ? -17.159 -2.676 17.244 1.00 77.62 137 LEU A CA 1
ATOM 1141 C C . LEU A 1 137 ? -16.933 -3.965 18.049 1.00 77.62 137 LEU A C 1
ATOM 1143 O O . LEU A 1 137 ? -17.165 -5.044 17.515 1.00 77.62 137 LEU A O 1
ATOM 1147 N N . PHE A 1 138 ? -16.564 -3.864 19.332 1.00 74.31 138 PHE A N 1
ATOM 1148 C CA . PHE A 1 138 ? -16.366 -5.030 20.209 1.00 74.31 138 PHE A CA 1
ATOM 1149 C C . PHE A 1 138 ? -17.641 -5.569 20.857 1.00 74.31 138 PHE A C 1
ATOM 1151 O O . PHE A 1 138 ? -17.605 -6.664 21.415 1.00 74.31 138 PHE A O 1
ATOM 1158 N N . THR A 1 139 ? -18.755 -4.834 20.808 1.00 77.75 139 THR A N 1
ATOM 1159 C CA . THR A 1 139 ? -20.059 -5.368 21.233 1.00 77.75 139 THR A CA 1
ATOM 1160 C C . THR A 1 139 ? -20.785 -6.099 20.107 1.00 77.75 139 THR A C 1
ATOM 1162 O O . THR A 1 139 ? -21.732 -6.841 20.364 1.00 77.75 139 THR A O 1
ATOM 1165 N N . LEU A 1 140 ? -20.341 -5.916 18.862 1.00 77.75 140 LEU A N 1
ATOM 1166 C CA . LEU A 1 140 ? -20.809 -6.672 17.708 1.00 77.75 140 LEU A CA 1
ATOM 1167 C C . LEU A 1 140 ? -20.079 -8.019 17.621 1.00 77.75 140 LEU A C 1
ATOM 1169 O O . LEU A 1 140 ? -18.942 -8.161 18.066 1.00 77.75 140 LEU A O 1
ATOM 1173 N N . ASN A 1 141 ? -20.718 -9.014 17.000 1.00 76.19 141 ASN A N 1
ATOM 1174 C CA . ASN A 1 141 ? -20.129 -10.337 16.767 1.00 76.19 141 ASN A CA 1
ATOM 1175 C C . A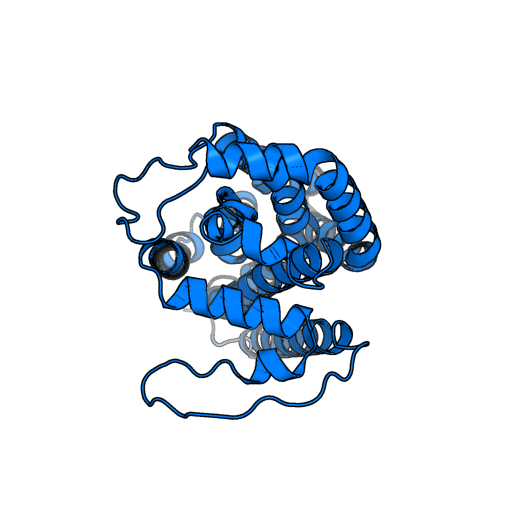SN A 1 141 ? -19.118 -10.314 15.598 1.00 76.19 141 ASN A C 1
ATOM 1177 O O . ASN A 1 141 ? -19.283 -11.014 14.601 1.00 76.19 141 ASN A O 1
ATOM 1181 N N . ILE A 1 142 ? -18.111 -9.443 15.688 1.00 80.31 142 ILE A N 1
ATOM 1182 C CA . ILE A 1 142 ? -17.095 -9.210 14.660 1.00 80.31 142 ILE A CA 1
ATOM 1183 C C . ILE A 1 142 ? -15.742 -9.631 15.226 1.00 80.31 142 ILE A C 1
ATOM 1185 O O . ILE A 1 142 ? -15.309 -9.143 16.271 1.00 80.31 142 ILE A O 1
ATOM 1189 N N . SER A 1 143 ? -15.053 -10.543 14.540 1.00 84.50 143 SER A N 1
ATOM 1190 C CA . SER A 1 143 ? -13.714 -10.957 14.955 1.00 84.50 143 SER A CA 1
ATOM 1191 C C . SER A 1 143 ? -12.658 -9.942 14.507 1.00 84.50 143 SER A C 1
ATOM 1193 O O . SER A 1 143 ? -12.776 -9.306 13.459 1.00 84.50 143 SER A O 1
ATOM 1195 N N . ILE A 1 144 ? -11.572 -9.820 15.276 1.00 87.88 144 ILE A N 1
ATOM 1196 C CA . ILE A 1 144 ? -10.420 -8.982 14.895 1.00 87.88 144 ILE A CA 1
ATOM 1197 C C . ILE A 1 144 ? -9.815 -9.471 13.567 1.00 87.88 144 ILE A C 1
ATOM 1199 O O . ILE A 1 144 ? -9.337 -8.665 12.776 1.00 87.88 144 ILE A O 1
ATOM 1203 N N . ASP A 1 145 ? -9.895 -10.772 13.275 1.00 87.62 145 ASP A N 1
ATOM 1204 C CA . ASP A 1 145 ? -9.486 -11.331 11.982 1.00 87.62 145 ASP A CA 1
ATOM 1205 C C . ASP A 1 145 ? -10.260 -10.687 10.818 1.00 87.62 145 ASP A C 1
ATOM 1207 O O . ASP A 1 145 ? -9.652 -10.302 9.819 1.00 87.62 145 ASP A O 1
ATOM 1211 N N . MET A 1 146 ? -11.582 -10.516 10.957 1.00 87.69 146 MET A N 1
ATOM 1212 C CA . MET A 1 146 ? -12.420 -9.857 9.946 1.00 87.69 146 MET A CA 1
ATOM 1213 C C . MET A 1 146 ? -12.064 -8.377 9.787 1.00 87.69 146 MET A C 1
ATOM 1215 O O . MET A 1 146 ? -12.028 -7.887 8.660 1.00 87.69 146 MET A O 1
ATOM 1219 N N . LEU A 1 147 ? -11.746 -7.684 10.886 1.00 89.69 147 LEU A N 1
ATOM 1220 C CA . LEU A 1 147 ? -11.286 -6.293 10.844 1.00 89.69 147 LEU A CA 1
ATOM 1221 C C . LEU A 1 147 ? -9.972 -6.168 10.058 1.00 89.69 147 LEU A C 1
ATOM 1223 O O . LEU A 1 147 ? -9.856 -5.341 9.164 1.00 89.69 147 LEU A O 1
ATOM 1227 N N . PHE A 1 148 ? -8.988 -7.031 10.324 1.00 92.75 148 PHE A N 1
ATOM 1228 C CA . PHE A 1 148 ? -7.717 -7.015 9.590 1.00 92.75 148 PHE A CA 1
ATOM 1229 C C . PHE A 1 148 ? -7.889 -7.354 8.104 1.00 92.75 148 PHE A C 1
ATOM 1231 O O . PHE A 1 148 ? -7.219 -6.761 7.256 1.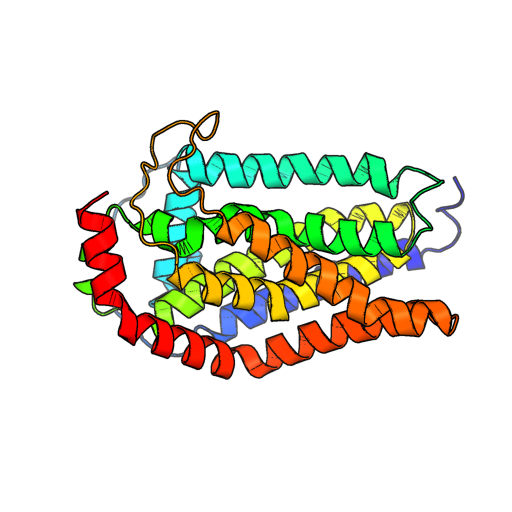00 92.75 148 PHE A O 1
ATOM 1238 N N . GLN A 1 149 ? -8.788 -8.287 7.778 1.00 91.44 149 GLN A N 1
ATOM 1239 C CA . GLN A 1 149 ? -9.131 -8.597 6.390 1.00 91.44 149 GLN A CA 1
ATOM 1240 C C . GLN A 1 149 ? -9.769 -7.402 5.683 1.00 91.44 149 GLN A C 1
ATOM 1242 O O . GLN A 1 149 ? -9.378 -7.094 4.560 1.00 91.44 149 GLN A O 1
ATOM 1247 N N . GLU A 1 150 ? -10.707 -6.712 6.332 1.00 92.31 150 GLU A N 1
ATOM 1248 C CA . GLU A 1 150 ? -11.325 -5.502 5.790 1.00 92.31 150 GLU A CA 1
ATOM 1249 C C . GLU A 1 150 ? -10.269 -4.446 5.455 1.00 92.31 150 GLU A C 1
ATOM 1251 O O . GLU A 1 150 ? -10.159 -4.042 4.294 1.00 92.31 150 GLU A O 1
ATOM 1256 N N . LYS A 1 151 ? -9.415 -4.091 6.421 1.00 94.38 151 LYS A N 1
ATOM 1257 C CA . LYS A 1 151 ? -8.358 -3.093 6.219 1.00 94.38 151 LYS A CA 1
ATOM 1258 C C . LYS A 1 151 ? -7.403 -3.485 5.104 1.00 94.38 151 LYS A C 1
ATOM 1260 O O . LYS A 1 151 ? -7.027 -2.651 4.280 1.00 94.38 151 LYS A O 1
ATOM 1265 N N . TYR A 1 152 ? -7.032 -4.763 5.038 1.00 95.50 152 TYR A N 1
ATOM 1266 C CA . TYR A 1 152 ? -6.208 -5.275 3.953 1.00 95.50 152 TYR A CA 1
ATOM 1267 C C . TYR A 1 152 ? -6.872 -5.064 2.590 1.00 95.50 152 TYR A C 1
ATOM 1269 O O . TYR A 1 152 ? -6.230 -4.547 1.672 1.00 95.50 152 TYR A O 1
ATOM 1277 N N . TYR A 1 153 ? -8.147 -5.436 2.444 1.00 93.12 153 TYR A N 1
ATOM 1278 C CA . TYR A 1 153 ? -8.870 -5.298 1.181 1.00 93.12 153 TYR A CA 1
ATOM 1279 C C . TYR A 1 153 ? -9.069 -3.841 0.784 1.00 93.12 153 TYR A C 1
ATOM 1281 O O . TYR A 1 153 ? -8.834 -3.512 -0.375 1.00 93.12 153 TYR A O 1
ATOM 1289 N N . LEU A 1 154 ? -9.421 -2.962 1.724 1.00 93.94 154 LEU A N 1
ATOM 1290 C CA . LEU A 1 154 ? -9.553 -1.531 1.466 1.00 93.94 154 LEU A CA 1
ATOM 1291 C C . LEU A 1 154 ? -8.248 -0.947 0.910 1.00 93.94 154 LEU A C 1
ATOM 1293 O O . LEU A 1 154 ? -8.237 -0.313 -0.148 1.00 93.94 154 LEU A O 1
ATOM 1297 N N . LEU A 1 155 ? -7.134 -1.198 1.602 1.00 95.19 155 LEU A N 1
ATOM 1298 C CA . LEU A 1 155 ? -5.832 -0.646 1.248 1.00 95.19 155 LEU A CA 1
ATOM 1299 C C . LEU A 1 155 ? -5.286 -1.240 -0.059 1.00 95.19 155 LEU A C 1
ATOM 1301 O O . LEU A 1 155 ? -4.874 -0.495 -0.949 1.00 95.19 155 LEU A O 1
ATOM 1305 N N . SER A 1 156 ? -5.329 -2.562 -0.226 1.00 95.12 156 SER A N 1
ATOM 1306 C CA . SER A 1 156 ? -4.851 -3.221 -1.452 1.00 95.12 156 SER A CA 1
ATOM 1307 C C . SER A 1 156 ? -5.706 -2.872 -2.676 1.00 95.12 156 SER A C 1
ATOM 1309 O O . SER A 1 156 ? -5.162 -2.611 -3.751 1.00 95.12 156 SER A O 1
ATOM 1311 N N . PHE A 1 157 ? -7.031 -2.772 -2.520 1.00 93.12 157 PHE A N 1
ATOM 1312 C CA . PHE A 1 157 ? -7.924 -2.319 -3.587 1.00 93.12 157 PHE A CA 1
ATOM 1313 C C . PHE A 1 157 ? -7.665 -0.858 -3.965 1.00 93.12 157 PHE A C 1
ATOM 1315 O O . PHE A 1 157 ? -7.621 -0.535 -5.151 1.00 93.12 157 PHE A O 1
ATOM 1322 N N . SER A 1 158 ? -7.429 0.021 -2.984 1.00 93.25 158 SER A N 1
ATOM 1323 C CA . SER A 1 158 ? -7.069 1.416 -3.262 1.00 93.25 158 SER A CA 1
ATOM 1324 C C . SER A 1 158 ? -5.794 1.515 -4.108 1.00 93.25 158 SER A C 1
ATOM 1326 O O . SER A 1 158 ? -5.762 2.256 -5.088 1.00 93.25 158 SER A O 1
ATOM 1328 N N . SER A 1 159 ? -4.782 0.698 -3.798 1.00 94.94 159 SER A N 1
ATOM 1329 C CA . SER A 1 159 ? -3.518 0.670 -4.534 1.00 94.94 159 SER A CA 1
ATOM 1330 C C . SER A 1 159 ? -3.704 0.206 -5.972 1.00 94.94 159 SER A C 1
ATOM 1332 O O . SER A 1 159 ? -3.148 0.790 -6.901 1.00 94.94 159 SER A O 1
ATOM 1334 N N . LEU A 1 160 ? -4.562 -0.793 -6.170 1.00 95.38 160 LEU A N 1
ATOM 1335 C CA . LEU A 1 160 ? -4.932 -1.262 -7.495 1.00 95.38 160 LEU A CA 1
ATOM 1336 C C . LEU A 1 160 ? -5.638 -0.180 -8.321 1.00 95.38 160 LEU A C 1
ATOM 1338 O O . LEU A 1 160 ? -5.327 -0.016 -9.498 1.00 95.38 160 LEU A O 1
ATOM 1342 N N . MET A 1 161 ? -6.576 0.560 -7.723 1.00 92.94 161 MET A N 1
ATOM 1343 C CA . MET A 1 161 ? -7.249 1.665 -8.411 1.00 92.94 161 MET A CA 1
ATOM 1344 C C . MET A 1 161 ? -6.251 2.758 -8.799 1.00 92.94 161 MET A C 1
ATOM 1346 O O . MET A 1 161 ? -6.268 3.220 -9.937 1.00 92.94 161 MET A O 1
ATOM 1350 N N . LEU A 1 162 ? -5.339 3.122 -7.892 1.00 94.00 162 LEU A N 1
ATOM 1351 C CA . LEU A 1 162 ? -4.277 4.085 -8.183 1.00 94.00 162 LEU A CA 1
ATOM 1352 C C . LEU A 1 162 ? -3.361 3.587 -9.308 1.00 94.00 162 LEU A C 1
ATOM 1354 O O . LEU A 1 162 ? -3.071 4.351 -10.220 1.00 94.00 162 LEU A O 1
ATOM 1358 N N . PHE A 1 163 ? -2.975 2.308 -9.315 1.00 95.00 163 PHE A N 1
ATOM 1359 C CA . PHE A 1 163 ? -2.223 1.705 -10.420 1.00 95.00 163 PHE A CA 1
ATOM 1360 C C . PHE A 1 163 ? -2.950 1.819 -11.764 1.00 95.00 163 PHE A C 1
ATOM 1362 O O . PHE A 1 163 ? -2.343 2.202 -12.759 1.00 95.00 163 PHE A O 1
ATOM 1369 N N . ILE A 1 164 ? -4.257 1.545 -11.811 1.00 92.94 164 ILE A N 1
ATOM 1370 C CA . ILE A 1 164 ? -5.031 1.697 -13.052 1.00 92.94 164 ILE A CA 1
ATOM 1371 C C . ILE A 1 164 ? -4.973 3.149 -13.549 1.00 92.94 164 ILE A C 1
ATOM 1373 O O . ILE A 1 164 ? -4.814 3.379 -14.747 1.00 92.94 164 ILE A O 1
ATOM 1377 N N . ILE A 1 165 ? -5.036 4.126 -12.639 1.00 91.50 165 ILE A N 1
ATOM 1378 C CA . ILE A 1 165 ? -4.944 5.552 -12.983 1.00 91.50 165 ILE A CA 1
ATOM 1379 C C . ILE A 1 165 ? -3.526 5.946 -13.429 1.00 91.50 165 ILE A C 1
ATOM 1381 O O . ILE A 1 165 ? -3.385 6.893 -14.196 1.00 91.50 165 ILE A O 1
ATOM 1385 N N . THR A 1 166 ? -2.473 5.233 -13.011 1.00 92.56 166 THR A N 1
ATOM 1386 C CA . THR A 1 166 ? -1.098 5.514 -13.458 1.00 92.56 166 THR A CA 1
ATOM 1387 C C . THR A 1 166 ? -0.746 4.899 -14.813 1.00 92.56 166 THR A C 1
ATOM 1389 O O . THR A 1 166 ? 0.262 5.285 -15.402 1.00 92.56 166 THR A O 1
ATOM 1392 N N . LEU A 1 167 ? -1.554 3.986 -15.359 1.00 91.75 167 LEU A N 1
ATOM 1393 C CA . LEU A 1 167 ? -1.276 3.340 -16.649 1.00 91.75 167 LEU A CA 1
ATOM 1394 C C . LEU A 1 167 ? -1.119 4.295 -17.846 1.00 91.75 167 LEU A C 1
ATOM 1396 O O . LEU A 1 167 ? -0.250 4.023 -18.674 1.00 91.75 167 LEU A O 1
ATOM 1400 N N . PRO A 1 168 ? -1.853 5.421 -17.962 1.00 91.12 168 PRO A N 1
ATOM 1401 C CA . PRO A 1 168 ? -1.605 6.413 -19.008 1.00 91.12 168 PRO A CA 1
ATOM 1402 C C . PRO A 1 168 ? -0.171 6.963 -19.019 1.00 91.12 168 PRO A C 1
ATOM 1404 O O . PRO A 1 168 ? 0.311 7.372 -20.073 1.00 91.12 168 PRO A O 1
ATOM 1407 N N . PHE A 1 169 ? 0.558 6.927 -17.895 1.00 90.00 169 PHE A N 1
ATOM 1408 C CA . PHE A 1 169 ? 1.964 7.348 -17.859 1.00 90.00 169 PHE A CA 1
ATOM 1409 C C . PHE A 1 169 ? 2.896 6.432 -18.663 1.00 90.00 169 PHE A C 1
ATOM 1411 O O . PHE A 1 169 ? 3.986 6.859 -19.038 1.00 90.00 169 PHE A O 1
ATOM 1418 N N . ALA A 1 170 ? 2.457 5.217 -19.010 1.00 90.19 170 ALA A N 1
ATOM 1419 C CA . ALA A 1 170 ? 3.188 4.313 -19.897 1.00 90.19 170 ALA A CA 1
ATOM 1420 C C . ALA A 1 170 ? 3.437 4.907 -21.297 1.00 90.19 170 ALA A C 1
ATOM 1422 O O . ALA A 1 170 ? 4.333 4.453 -22.004 1.00 90.19 170 ALA A O 1
ATOM 1423 N N . LEU A 1 171 ? 2.674 5.937 -21.689 1.00 88.69 171 LEU A N 1
ATOM 1424 C CA . LEU A 1 171 ? 2.875 6.673 -22.939 1.00 88.69 171 LEU A CA 1
ATOM 1425 C C . LEU A 1 171 ? 4.194 7.466 -22.965 1.00 88.69 171 LEU A C 1
ATOM 1427 O O . LEU A 1 171 ? 4.706 7.734 -24.050 1.00 88.69 171 LEU A O 1
ATOM 1431 N N . PHE A 1 172 ? 4.747 7.833 -21.802 1.00 88.44 172 PHE A N 1
ATOM 1432 C CA . PHE A 1 172 ? 6.053 8.499 -21.706 1.00 88.44 172 PHE A CA 1
ATOM 1433 C C . PHE A 1 172 ? 7.208 7.495 -21.783 1.00 88.44 172 PHE A C 1
ATOM 1435 O O . PHE A 1 172 ? 8.190 7.728 -22.483 1.00 88.44 172 PHE A O 1
ATOM 1442 N N . ASN A 1 173 ? 7.077 6.368 -21.080 1.00 88.19 173 ASN A N 1
ATOM 1443 C CA . ASN A 1 173 ? 7.999 5.237 -21.125 1.00 88.19 173 ASN A CA 1
ATOM 1444 C C . ASN A 1 173 ? 7.237 3.965 -20.720 1.00 88.19 173 ASN A C 1
ATOM 1446 O O . ASN A 1 173 ? 6.643 3.906 -19.643 1.00 88.19 173 ASN A O 1
ATOM 1450 N N . TYR A 1 174 ? 7.279 2.930 -21.561 1.00 89.00 174 TYR A N 1
ATOM 1451 C CA . TYR A 1 174 ? 6.578 1.669 -21.312 1.00 89.00 174 TYR A CA 1
ATOM 1452 C C . TYR A 1 174 ? 7.073 0.954 -20.042 1.00 89.00 174 TYR A C 1
ATOM 1454 O O . TYR A 1 174 ? 6.301 0.238 -19.403 1.00 89.00 174 TYR A O 1
ATOM 1462 N N . GLU A 1 175 ? 8.328 1.176 -19.633 1.00 90.44 175 GLU A N 1
ATOM 1463 C CA . GLU A 1 175 ? 8.898 0.608 -18.405 1.00 90.44 175 GLU A CA 1
ATOM 1464 C C . GLU A 1 175 ? 8.167 1.105 -17.149 1.00 90.44 175 GLU A C 1
ATOM 1466 O O . GLU A 1 175 ? 8.070 0.366 -16.169 1.00 90.44 175 GLU A O 1
ATOM 1471 N N . ILE A 1 176 ? 7.550 2.294 -17.198 1.00 93.25 176 ILE A N 1
ATOM 1472 C CA . ILE A 1 176 ? 6.732 2.838 -16.102 1.00 93.25 176 ILE A CA 1
ATOM 1473 C C . ILE A 1 176 ? 5.577 1.892 -15.765 1.00 93.25 176 ILE A C 1
ATOM 1475 O O . ILE A 1 176 ? 5.281 1.692 -14.590 1.00 93.25 176 ILE A O 1
ATOM 1479 N N . ALA A 1 177 ? 4.945 1.263 -16.762 1.00 93.69 177 ALA A N 1
ATOM 1480 C CA . ALA A 1 177 ? 3.851 0.325 -16.512 1.00 93.69 177 ALA A CA 1
ATOM 1481 C C . ALA A 1 177 ? 4.320 -0.889 -15.697 1.00 93.69 177 ALA A C 1
ATOM 1483 O O . ALA A 1 177 ? 3.654 -1.294 -14.744 1.00 93.69 177 ALA A O 1
ATOM 1484 N N . PHE A 1 178 ? 5.483 -1.446 -16.044 1.00 94.69 178 PHE A N 1
ATOM 1485 C CA . PHE A 1 178 ? 6.063 -2.601 -15.357 1.00 94.69 178 PHE A CA 1
ATOM 1486 C C . PHE A 1 178 ? 6.564 -2.246 -13.958 1.00 94.69 178 PHE A C 1
ATOM 1488 O O . PHE A 1 178 ? 6.336 -2.999 -13.014 1.00 94.69 178 PHE A O 1
ATOM 1495 N N . ILE A 1 179 ? 7.188 -1.078 -13.805 1.00 96.12 179 ILE A N 1
ATOM 1496 C CA . ILE A 1 179 ? 7.643 -0.577 -12.507 1.00 96.12 179 ILE A CA 1
ATOM 1497 C C . ILE A 1 179 ? 6.449 -0.300 -11.593 1.00 96.12 179 ILE A C 1
ATOM 1499 O O . ILE A 1 179 ? 6.454 -0.719 -10.439 1.00 96.12 179 ILE A O 1
ATOM 1503 N N . ASN A 1 180 ? 5.388 0.324 -12.106 1.00 96.25 180 ASN A N 1
ATOM 1504 C CA . ASN A 1 180 ? 4.177 0.584 -11.330 1.00 96.25 180 ASN A CA 1
ATOM 1505 C C . ASN A 1 180 ? 3.432 -0.710 -10.985 1.00 96.25 180 ASN A C 1
ATOM 1507 O O . ASN A 1 180 ? 2.829 -0.796 -9.918 1.00 96.25 180 ASN A O 1
ATOM 1511 N N . LEU A 1 181 ? 3.503 -1.735 -11.838 1.00 96.81 181 LEU A N 1
ATOM 1512 C CA . LEU A 1 181 ? 2.971 -3.061 -11.529 1.00 96.81 181 LEU A CA 1
ATOM 1513 C C . LEU A 1 181 ? 3.777 -3.733 -10.408 1.00 96.81 181 LEU A C 1
ATOM 1515 O O . LEU A 1 181 ? 3.191 -4.267 -9.467 1.00 96.81 181 LEU A O 1
ATOM 1519 N N . ALA A 1 182 ? 5.110 -3.681 -10.475 1.00 97.69 182 ALA A N 1
ATOM 1520 C CA . ALA A 1 182 ? 5.979 -4.177 -9.410 1.00 97.69 182 ALA A CA 1
ATOM 1521 C C . ALA A 1 182 ? 5.714 -3.439 -8.090 1.00 97.69 182 ALA A C 1
ATOM 1523 O O . ALA A 1 182 ? 5.575 -4.068 -7.042 1.00 97.69 182 ALA A O 1
ATOM 1524 N N . ALA A 1 183 ? 5.555 -2.117 -8.156 1.00 97.69 183 ALA A N 1
ATOM 1525 C CA . ALA A 1 183 ? 5.202 -1.277 -7.023 1.00 97.69 183 ALA A CA 1
ATOM 1526 C C . ALA A 1 183 ? 3.822 -1.612 -6.444 1.00 97.69 183 ALA A C 1
ATOM 1528 O O . ALA A 1 183 ? 3.694 -1.694 -5.229 1.00 97.69 183 ALA A O 1
ATOM 1529 N N . LEU A 1 184 ? 2.806 -1.868 -7.275 1.00 97.56 184 LEU A N 1
ATOM 1530 C CA . LEU A 1 184 ? 1.490 -2.344 -6.835 1.00 97.56 184 LEU A CA 1
ATOM 1531 C C . LEU A 1 184 ? 1.606 -3.663 -6.063 1.00 97.56 184 LEU A C 1
ATOM 1533 O O . LEU A 1 184 ? 1.045 -3.795 -4.975 1.00 97.56 184 LEU A O 1
ATOM 1537 N N . LEU A 1 185 ? 2.327 -4.642 -6.620 1.00 97.44 185 LEU A N 1
ATOM 1538 C CA . LEU A 1 185 ? 2.517 -5.945 -5.981 1.00 97.44 185 LEU A CA 1
ATOM 1539 C C . LEU A 1 185 ? 3.248 -5.797 -4.648 1.00 97.44 185 LEU A C 1
ATOM 1541 O O . LEU A 1 185 ? 2.833 -6.388 -3.654 1.00 97.44 185 LEU A O 1
ATOM 1545 N N . PHE A 1 186 ? 4.294 -4.976 -4.607 1.00 97.94 186 PHE A N 1
ATOM 1546 C CA . PHE A 1 186 ? 5.022 -4.673 -3.382 1.00 97.94 186 PHE A CA 1
ATOM 1547 C C . PHE A 1 186 ? 4.146 -3.934 -2.361 1.00 97.94 186 PHE A C 1
ATOM 1549 O O . PHE A 1 186 ? 4.127 -4.276 -1.181 1.00 97.94 186 PHE A O 1
ATOM 1556 N N . ASN A 1 187 ? 3.343 -2.968 -2.804 1.00 98.06 187 ASN A N 1
ATOM 1557 C CA . ASN A 1 187 ? 2.432 -2.234 -1.941 1.00 98.06 187 ASN A CA 1
ATOM 1558 C C . ASN A 1 187 ? 1.398 -3.165 -1.299 1.00 98.06 187 ASN A C 1
ATOM 1560 O O . ASN A 1 187 ? 1.281 -3.212 -0.075 1.00 98.06 187 ASN A O 1
ATOM 1564 N N . ALA A 1 188 ? 0.694 -3.954 -2.110 1.00 96.81 188 ALA A N 1
ATOM 1565 C CA . ALA A 1 188 ? -0.341 -4.873 -1.646 1.00 96.81 188 ALA A CA 1
ATOM 1566 C C . ALA A 1 188 ? 0.214 -6.098 -0.892 1.00 96.81 188 ALA A C 1
ATOM 1568 O O . ALA A 1 188 ? -0.482 -6.667 -0.050 1.00 96.81 188 ALA A O 1
ATOM 1569 N N . GLY A 1 189 ? 1.442 -6.518 -1.201 1.00 95.19 189 GLY A N 1
ATOM 1570 C CA . GLY A 1 189 ? 2.089 -7.705 -0.641 1.00 95.19 189 GLY A CA 1
ATOM 1571 C C . GLY A 1 189 ? 3.052 -7.446 0.515 1.00 95.19 189 GLY A C 1
ATOM 1572 O O . GLY A 1 189 ? 3.411 -8.383 1.216 1.00 95.19 189 GLY A O 1
ATOM 1573 N N . PHE A 1 190 ? 3.467 -6.203 0.744 1.00 97.12 190 PHE A N 1
ATOM 1574 C CA . PHE A 1 190 ? 4.383 -5.850 1.828 1.00 97.12 190 PHE A CA 1
ATOM 1575 C C . PHE A 1 190 ? 3.906 -4.612 2.593 1.00 97.12 190 PHE A C 1
ATOM 1577 O O . PHE A 1 190 ? 3.631 -4.709 3.790 1.00 97.12 190 PHE A O 1
ATOM 1584 N N . ASN A 1 191 ? 3.733 -3.467 1.923 1.00 96.81 191 ASN A N 1
ATOM 1585 C CA . ASN A 1 191 ? 3.456 -2.202 2.620 1.00 96.81 191 ASN A CA 1
ATOM 1586 C C . ASN A 1 191 ? 2.120 -2.198 3.375 1.00 96.81 191 ASN A C 1
ATOM 1588 O O . ASN A 1 191 ? 2.048 -1.652 4.475 1.00 96.81 191 ASN A O 1
ATOM 1592 N N . VAL A 1 192 ? 1.077 -2.847 2.845 1.00 96.62 192 VAL A N 1
ATOM 1593 C CA . VAL A 1 192 ? -0.188 -3.013 3.580 1.00 96.62 192 VAL A CA 1
ATOM 1594 C C . VAL A 1 192 ? 0.041 -3.769 4.893 1.00 96.62 192 VAL A C 1
ATOM 1596 O O . VAL A 1 192 ? -0.417 -3.319 5.940 1.00 96.62 192 VAL A O 1
ATOM 1599 N N . PHE A 1 193 ? 0.781 -4.882 4.882 1.00 96.00 193 PHE A N 1
ATOM 1600 C CA . PHE A 1 193 ? 1.051 -5.649 6.103 1.00 96.00 193 PHE A CA 1
ATOM 1601 C C . PHE A 1 193 ? 1.923 -4.882 7.091 1.00 96.00 193 PHE A C 1
ATOM 1603 O O . PHE A 1 193 ? 1.665 -4.931 8.292 1.00 96.00 193 PHE A O 1
ATOM 1610 N N . LEU A 1 194 ? 2.916 -4.145 6.594 1.00 95.12 194 LEU A N 1
ATOM 1611 C CA . LEU A 1 194 ? 3.749 -3.270 7.411 1.00 95.12 194 LEU A CA 1
ATOM 1612 C C . LEU A 1 194 ? 2.901 -2.213 8.137 1.00 95.12 194 LEU A C 1
ATOM 1614 O O . LEU A 1 194 ? 3.069 -2.000 9.337 1.00 95.12 194 LEU A O 1
ATOM 1618 N N . ILE A 1 195 ? 1.957 -1.589 7.432 1.00 93.56 195 ILE A N 1
ATOM 1619 C CA . ILE A 1 195 ? 1.031 -0.613 8.014 1.00 93.56 195 ILE A CA 1
ATOM 1620 C C . ILE A 1 195 ? 0.109 -1.252 9.043 1.00 93.56 195 ILE A C 1
ATOM 1622 O O . ILE A 1 195 ? -0.054 -0.709 10.133 1.00 93.56 195 ILE A O 1
ATOM 1626 N N . LEU A 1 196 ? -0.454 -2.422 8.746 1.00 94.31 196 LEU A N 1
ATOM 1627 C CA . LEU A 1 196 ? -1.300 -3.142 9.698 1.00 94.31 196 LEU A CA 1
ATOM 1628 C C . LEU A 1 196 ? -0.524 -3.553 10.955 1.00 94.31 196 LEU A C 1
ATOM 1630 O O . LEU A 1 196 ? -1.056 -3.475 12.061 1.00 94.31 196 LEU A O 1
ATOM 1634 N N . PHE A 1 197 ? 0.743 -3.941 10.801 1.00 92.88 197 PHE A N 1
ATOM 1635 C CA . PHE A 1 197 ? 1.632 -4.226 11.920 1.00 92.88 197 PHE A CA 1
ATOM 1636 C C . PHE A 1 197 ? 1.883 -2.983 12.780 1.00 92.88 197 PHE A C 1
ATOM 1638 O O . PHE A 1 197 ? 1.769 -3.053 14.003 1.00 92.88 197 PHE A O 1
ATOM 1645 N N . LEU A 1 198 ? 2.187 -1.839 12.163 1.00 89.75 198 LEU A N 1
ATOM 1646 C CA . LEU A 1 198 ? 2.468 -0.594 12.883 1.00 89.75 198 LEU A CA 1
ATOM 1647 C C . LEU A 1 198 ? 1.216 0.075 13.455 1.00 89.75 198 LEU A C 1
ATOM 1649 O O . LEU A 1 198 ? 1.312 0.756 14.475 1.00 89.75 198 LEU A O 1
ATOM 1653 N N . GLY A 1 199 ? 0.037 -0.204 12.898 1.00 86.19 199 GLY A N 1
ATOM 1654 C CA . GLY A 1 199 ? -1.245 0.253 13.434 1.00 86.19 199 GLY A CA 1
ATOM 1655 C C . GLY A 1 199 ? -1.472 -0.150 14.896 1.00 86.19 199 GLY A C 1
ATOM 1656 O O . GLY A 1 199 ? -2.220 0.507 15.609 1.00 86.19 199 GLY A O 1
ATOM 1657 N N . ARG A 1 200 ? -0.759 -1.162 15.403 1.00 83.75 200 ARG A N 1
ATOM 1658 C CA . ARG A 1 200 ? -0.763 -1.541 16.826 1.00 83.75 200 ARG A CA 1
ATOM 1659 C C . ARG A 1 200 ? -0.336 -0.415 17.782 1.00 83.75 200 ARG A C 1
ATOM 1661 O O . ARG A 1 200 ? -0.664 -0.451 18.965 1.00 83.75 200 ARG A O 1
ATOM 1668 N N . TYR A 1 201 ? 0.426 0.556 17.285 1.00 82.94 201 TYR A N 1
ATOM 1669 C CA . TYR A 1 201 ? 0.916 1.694 18.062 1.00 82.94 201 TYR A CA 1
ATOM 1670 C C . TYR A 1 201 ? -0.017 2.910 18.019 1.00 82.94 201 TYR A C 1
ATOM 1672 O O . TYR A 1 201 ? 0.214 3.891 18.729 1.00 82.94 201 TYR A O 1
ATOM 1680 N N . ASN A 1 202 ? -1.079 2.838 17.222 1.00 82.06 202 ASN A N 1
ATOM 1681 C CA . ASN A 1 202 ? -2.079 3.883 17.092 1.00 82.06 202 ASN A CA 1
ATOM 1682 C C . ASN A 1 202 ? -3.102 3.762 18.222 1.00 82.06 202 ASN A C 1
ATOM 1684 O O . ASN A 1 202 ? -4.120 3.083 18.098 1.00 82.06 202 ASN A O 1
ATOM 1688 N N . LYS A 1 203 ? -2.780 4.371 19.363 1.00 78.75 203 LYS A N 1
ATOM 1689 C CA . LYS A 1 203 ? -3.587 4.301 20.591 1.00 78.75 203 LYS A CA 1
ATOM 1690 C C . LYS A 1 203 ? -4.331 5.603 20.895 1.00 78.75 203 LYS A C 1
ATOM 1692 O O . LYS A 1 203 ? -4.941 5.708 21.953 1.00 78.75 203 LYS A O 1
ATOM 1697 N N . LYS A 1 204 ? -4.254 6.613 20.019 1.00 78.19 204 LYS A N 1
ATOM 1698 C CA . LYS A 1 204 ? -4.837 7.936 20.272 1.00 78.19 204 LYS A CA 1
ATOM 1699 C C . LYS A 1 204 ? -6.181 8.076 19.570 1.00 78.19 204 LYS A C 1
ATOM 1701 O O . LYS A 1 204 ? -6.349 7.670 18.423 1.00 78.19 204 LYS A O 1
ATOM 1706 N N . ARG A 1 205 ? -7.146 8.669 20.269 1.00 76.75 205 ARG A N 1
ATOM 1707 C CA . ARG A 1 205 ? -8.421 9.056 19.669 1.00 76.75 205 ARG A CA 1
ATOM 1708 C C . ARG A 1 205 ? -8.213 10.247 18.739 1.00 76.75 205 ARG A C 1
ATOM 1710 O O . ARG A 1 205 ? -7.410 11.133 19.029 1.00 76.75 205 ARG A O 1
ATOM 1717 N N . ILE A 1 206 ? -8.959 10.279 17.636 1.00 78.00 206 ILE A N 1
ATOM 1718 C CA . ILE A 1 206 ? -8.920 11.392 16.683 1.00 78.00 206 ILE A CA 1
ATOM 1719 C C . ILE A 1 206 ? -10.316 11.932 16.386 1.00 78.00 206 ILE A C 1
ATOM 1721 O O . ILE A 1 206 ? -11.300 11.193 16.315 1.00 78.00 206 ILE A O 1
ATOM 1725 N N . THR A 1 207 ? -10.402 13.241 16.145 1.00 77.31 207 THR A N 1
ATOM 1726 C CA . THR A 1 207 ? -11.661 13.883 15.757 1.00 77.31 207 THR A CA 1
ATOM 1727 C C . THR A 1 207 ? -11.822 13.882 14.233 1.00 77.31 207 THR A C 1
ATOM 1729 O O . THR A 1 207 ? -11.047 14.511 13.511 1.00 77.31 207 THR A O 1
ATOM 1732 N N . LEU A 1 208 ? -12.863 13.214 13.722 1.00 72.62 208 LEU A N 1
ATOM 1733 C CA . LEU A 1 208 ? -13.104 13.049 12.274 1.00 72.62 208 LEU A CA 1
ATOM 1734 C C . LEU A 1 208 ? -13.678 14.298 11.575 1.00 72.62 208 LEU A C 1
ATOM 1736 O O . LEU A 1 208 ? -13.507 14.472 10.364 1.00 72.62 208 LEU A O 1
ATOM 1740 N N . SER A 1 209 ? -14.388 15.149 12.323 1.00 73.25 209 SER A N 1
ATOM 1741 C CA . SER A 1 209 ? -15.085 16.337 11.808 1.00 73.25 209 SER A CA 1
ATOM 1742 C C . SER A 1 209 ? -14.178 17.560 11.642 1.00 73.25 209 SER A C 1
ATOM 1744 O O . SER A 1 209 ? -14.523 18.471 10.882 1.00 73.25 209 SER A O 1
ATOM 1746 N N . LYS A 1 210 ? -13.023 17.578 12.322 1.00 71.62 210 LYS A N 1
ATOM 1747 C CA . LYS A 1 210 ? -12.019 18.640 12.193 1.00 71.62 210 LYS A CA 1
ATOM 1748 C C . LYS A 1 210 ? -11.407 18.637 10.790 1.00 71.62 210 LYS A C 1
ATOM 1750 O O . LYS A 1 210 ? -11.347 17.609 10.113 1.00 71.62 210 LYS A O 1
ATOM 1755 N N . SER A 1 211 ? -10.957 19.813 10.356 1.00 69.56 211 SER A N 1
ATOM 1756 C CA . SER A 1 211 ? -10.200 19.955 9.109 1.00 69.56 211 SER A CA 1
ATOM 1757 C C . SER A 1 211 ? -8.949 19.070 9.135 1.00 69.56 211 SER A C 1
ATOM 1759 O O . SER A 1 211 ? -8.377 18.830 10.198 1.00 69.56 211 SER A O 1
ATOM 1761 N N . ALA A 1 212 ? -8.525 18.584 7.967 1.00 64.75 212 ALA A N 1
ATOM 1762 C CA . ALA A 1 212 ? -7.237 17.906 7.816 1.00 64.75 212 ALA A CA 1
ATOM 1763 C C . ALA A 1 212 ? -6.056 18.896 7.816 1.00 64.75 212 ALA A C 1
ATOM 1765 O O . ALA A 1 212 ? -4.930 18.506 8.104 1.00 64.75 212 ALA A O 1
ATOM 1766 N N . LEU A 1 213 ? -6.308 20.174 7.506 1.00 62.16 213 LEU A N 1
ATOM 1767 C CA . LEU A 1 213 ? -5.290 21.224 7.490 1.00 62.16 213 LEU A CA 1
ATOM 1768 C C . LEU A 1 213 ? -4.979 21.674 8.925 1.00 62.16 213 LEU A C 1
ATOM 1770 O O . LEU A 1 213 ? -5.897 22.013 9.670 1.00 62.16 213 LEU A O 1
ATOM 1774 N N . MET A 1 214 ? -3.691 21.671 9.288 1.00 63.47 214 MET A N 1
ATOM 1775 C CA . MET A 1 214 ? -3.170 22.005 10.628 1.00 63.47 214 MET A CA 1
ATOM 1776 C C . MET A 1 214 ? -3.715 21.127 11.772 1.00 63.47 214 MET A C 1
ATOM 1778 O O . MET A 1 214 ? -3.800 21.573 12.915 1.00 63.47 214 MET A O 1
ATOM 1782 N N . ASN A 1 215 ? -4.069 19.870 11.487 1.00 69.19 215 ASN A N 1
ATOM 1783 C CA . ASN A 1 215 ? -4.474 18.905 12.509 1.00 69.19 215 ASN A CA 1
ATOM 1784 C C . ASN A 1 215 ? -3.374 17.859 12.741 1.00 69.19 215 ASN A C 1
ATOM 1786 O O . ASN A 1 215 ? -3.164 16.981 11.906 1.00 69.19 215 ASN A O 1
ATOM 1790 N N . TYR A 1 216 ? -2.708 17.953 13.892 1.00 67.06 216 TYR A N 1
ATOM 1791 C CA . TYR A 1 216 ? -1.637 17.041 14.306 1.00 67.06 216 TYR A CA 1
ATOM 1792 C C . TYR A 1 216 ? -2.120 15.921 15.256 1.00 67.06 216 TYR A C 1
ATOM 1794 O O . TYR A 1 216 ? -1.302 15.194 15.821 1.00 67.06 216 TYR A O 1
ATOM 1802 N N . GLU A 1 217 ? -3.437 15.756 15.456 1.00 69.12 217 GLU A N 1
ATOM 1803 C CA . GLU A 1 217 ? -3.995 14.633 16.228 1.00 69.12 217 GLU A CA 1
ATOM 1804 C C . GLU A 1 217 ? -3.637 13.301 15.556 1.00 69.12 217 GLU A C 1
ATOM 1806 O O . GLU A 1 217 ? -3.875 13.127 14.360 1.00 69.12 217 GLU A O 1
ATOM 1811 N N . GLY A 1 218 ? -3.096 12.353 16.321 1.00 67.69 218 GLY A N 1
ATOM 1812 C CA . GLY A 1 218 ? -2.670 11.051 15.792 1.00 67.69 218 GLY A CA 1
ATOM 1813 C C . GLY A 1 218 ? -1.302 11.064 15.096 1.00 67.69 218 GLY A C 1
ATOM 1814 O O . GLY A 1 218 ? -0.811 10.010 14.692 1.00 67.69 218 GLY A O 1
ATOM 1815 N N . THR A 1 219 ? -0.626 12.218 14.989 1.00 68.94 219 THR A N 1
ATOM 1816 C CA . THR A 1 219 ? 0.740 12.272 14.450 1.00 68.94 219 THR A CA 1
ATOM 1817 C C . THR A 1 219 ? 1.716 11.647 15.448 1.00 68.94 219 THR A C 1
ATOM 1819 O O . THR A 1 219 ? 1.916 12.148 16.556 1.00 68.94 219 THR A O 1
ATOM 1822 N N . ASN A 1 220 ? 2.319 10.527 15.054 1.00 69.44 220 ASN A N 1
ATOM 1823 C CA . ASN A 1 220 ? 3.306 9.779 15.823 1.00 69.44 220 ASN A CA 1
ATOM 1824 C C . ASN A 1 220 ? 4.634 9.742 15.052 1.00 69.44 220 ASN A C 1
ATOM 1826 O O . ASN A 1 220 ? 4.638 9.652 13.826 1.00 69.44 220 ASN A O 1
ATOM 1830 N N . PHE A 1 221 ? 5.767 9.752 15.757 1.00 72.25 221 PHE A N 1
ATOM 1831 C CA . PHE A 1 221 ? 7.090 9.573 15.149 1.00 72.25 221 PHE A CA 1
ATOM 1832 C C . PHE A 1 221 ? 7.201 8.254 14.361 1.00 72.25 221 PHE A C 1
ATOM 1834 O O . PHE A 1 221 ? 7.913 8.172 13.362 1.00 72.25 221 PHE A O 1
ATOM 1841 N N . ILE A 1 222 ? 6.418 7.242 14.749 1.00 72.56 222 ILE A N 1
ATOM 1842 C CA . ILE A 1 222 ? 6.301 5.959 14.038 1.00 72.56 222 ILE A CA 1
ATOM 1843 C C . ILE A 1 222 ? 5.895 6.148 12.561 1.00 72.56 222 ILE A C 1
ATOM 1845 O O . ILE A 1 222 ? 6.345 5.382 11.707 1.00 72.56 222 ILE A O 1
ATOM 1849 N N . HIS A 1 223 ? 5.147 7.208 12.230 1.00 73.00 223 HIS A N 1
ATOM 1850 C CA . HIS A 1 223 ? 4.762 7.537 10.850 1.00 73.00 223 HIS A CA 1
ATOM 1851 C C . HIS A 1 223 ? 5.930 8.027 9.994 1.00 73.00 223 HIS A C 1
ATOM 1853 O O . HIS A 1 223 ? 5.864 7.928 8.776 1.00 73.00 223 HIS A O 1
ATOM 1859 N N . PHE A 1 224 ? 7.008 8.534 10.593 1.00 76.62 224 PHE A N 1
ATOM 1860 C CA . PHE A 1 224 ? 8.233 8.860 9.857 1.00 76.62 224 PHE A CA 1
ATOM 1861 C C . PHE A 1 224 ? 9.103 7.619 9.667 1.00 76.62 224 PHE A C 1
ATOM 1863 O O . PHE A 1 224 ? 9.649 7.401 8.586 1.00 76.62 224 PHE A O 1
ATOM 1870 N N . ILE A 1 225 ? 9.165 6.757 10.688 1.00 79.75 225 ILE A N 1
ATOM 1871 C CA . ILE A 1 225 ? 9.906 5.493 10.621 1.00 79.75 225 ILE A CA 1
ATOM 1872 C C . ILE A 1 225 ? 9.365 4.606 9.496 1.00 79.75 225 ILE A C 1
ATOM 1874 O O . ILE A 1 225 ? 10.156 3.965 8.814 1.00 79.75 225 ILE A O 1
ATOM 1878 N N . ILE A 1 226 ? 8.047 4.593 9.258 1.00 83.00 226 ILE A N 1
ATOM 1879 C CA . ILE A 1 226 ? 7.420 3.723 8.249 1.00 83.00 226 ILE A CA 1
ATOM 1880 C C . ILE A 1 226 ? 7.889 3.996 6.817 1.00 83.00 226 ILE A C 1
ATOM 1882 O O . ILE A 1 226 ? 7.877 3.095 5.978 1.00 83.00 226 ILE A O 1
ATOM 1886 N N . PHE A 1 227 ? 8.325 5.222 6.529 1.00 81.94 227 PHE A N 1
ATOM 1887 C CA . PHE A 1 227 ? 8.750 5.625 5.193 1.00 81.94 227 PHE A CA 1
ATOM 1888 C C . PHE A 1 227 ? 10.047 4.920 4.777 1.00 81.94 227 PHE A C 1
ATOM 1890 O O . PHE A 1 227 ? 10.218 4.558 3.612 1.00 81.94 227 PHE A O 1
ATOM 1897 N N . ILE A 1 228 ? 10.927 4.660 5.751 1.00 88.25 228 ILE A N 1
ATOM 1898 C CA . ILE A 1 228 ? 12.226 4.016 5.546 1.00 88.25 228 ILE A CA 1
ATOM 1899 C C . ILE A 1 228 ? 12.067 2.609 4.952 1.00 88.25 228 ILE A C 1
ATOM 1901 O O . ILE A 1 228 ? 12.585 2.390 3.865 1.00 88.25 228 ILE A O 1
ATOM 1905 N N . PRO A 1 229 ? 11.351 1.648 5.567 1.00 88.31 229 PRO A N 1
ATOM 1906 C CA . PRO A 1 229 ? 11.154 0.333 4.961 1.00 88.31 229 PRO A CA 1
ATOM 1907 C C . PRO A 1 229 ? 10.269 0.394 3.710 1.00 88.31 229 PRO A C 1
ATOM 1909 O O . PRO A 1 229 ? 10.503 -0.366 2.777 1.00 88.31 229 PRO A O 1
ATOM 1912 N N . THR A 1 230 ? 9.301 1.313 3.655 1.00 88.94 230 THR A N 1
ATOM 1913 C CA . THR A 1 230 ? 8.370 1.439 2.523 1.00 88.94 230 THR A CA 1
ATOM 1914 C C . THR A 1 230 ? 9.081 1.722 1.198 1.00 88.94 230 THR A C 1
ATOM 1916 O O . THR A 1 230 ? 8.745 1.122 0.179 1.00 88.94 230 THR A O 1
ATOM 1919 N N . VAL A 1 231 ? 10.057 2.636 1.205 1.00 88.12 231 VAL A N 1
ATOM 1920 C CA . VAL A 1 231 ? 10.823 3.035 0.009 1.00 88.12 231 VAL A CA 1
ATOM 1921 C C . VAL A 1 231 ? 12.204 2.392 -0.019 1.00 88.12 231 VAL A C 1
ATOM 1923 O O . VAL A 1 231 ? 12.699 1.993 -1.072 1.00 88.12 231 VAL A O 1
ATOM 1926 N N . GLY A 1 232 ? 12.827 2.267 1.149 1.00 93.62 232 GLY A N 1
ATOM 1927 C CA . GLY A 1 232 ? 14.169 1.727 1.298 1.00 93.62 232 GLY A CA 1
ATOM 1928 C C . GLY A 1 232 ? 14.248 0.246 0.962 1.00 93.62 232 GLY A C 1
ATOM 1929 O O . GLY A 1 232 ? 15.226 -0.154 0.342 1.00 93.62 232 GLY A O 1
ATOM 1930 N N . LEU A 1 233 ? 13.232 -0.567 1.286 1.00 95.38 233 LEU A N 1
ATOM 1931 C CA . LEU A 1 233 ? 13.264 -1.991 0.942 1.00 95.38 233 LEU A CA 1
ATOM 1932 C C . LEU A 1 233 ? 13.208 -2.228 -0.581 1.00 95.38 233 LEU A C 1
ATOM 1934 O O . LEU A 1 233 ? 14.052 -2.977 -1.068 1.00 95.38 233 LEU A O 1
ATOM 1938 N N . PRO A 1 234 ? 12.327 -1.573 -1.366 1.00 96.12 234 PRO A N 1
ATOM 1939 C CA . PRO A 1 234 ? 12.399 -1.619 -2.827 1.00 96.12 234 PRO A CA 1
ATOM 1940 C C . PRO A 1 234 ? 13.779 -1.262 -3.385 1.00 96.12 234 PRO A C 1
ATOM 1942 O O . PRO A 1 234 ? 14.294 -1.976 -4.242 1.00 96.12 234 PRO A O 1
ATOM 1945 N N . TYR A 1 235 ? 14.414 -0.199 -2.883 1.00 96.12 235 TYR A N 1
ATOM 1946 C CA . TYR A 1 235 ? 15.759 0.170 -3.330 1.00 96.12 235 TYR A CA 1
ATOM 1947 C C . TYR A 1 235 ? 16.814 -0.853 -2.924 1.00 96.12 235 TYR A C 1
ATOM 1949 O O . TYR A 1 235 ? 17.649 -1.209 -3.749 1.00 96.12 235 TYR A O 1
ATOM 1957 N N . LEU A 1 236 ? 16.748 -1.378 -1.701 1.00 96.56 236 LEU A N 1
ATOM 1958 C CA . LEU A 1 236 ? 17.658 -2.417 -1.230 1.00 96.56 236 LEU A CA 1
ATOM 1959 C C . LEU A 1 236 ? 17.580 -3.672 -2.108 1.00 96.56 236 LEU A C 1
ATOM 1961 O O . LEU A 1 236 ? 18.608 -4.254 -2.438 1.00 96.56 236 LEU A O 1
ATOM 1965 N N . LEU A 1 237 ? 16.370 -4.057 -2.524 1.00 96.56 237 LEU A N 1
ATOM 1966 C CA . LEU A 1 237 ? 16.152 -5.172 -3.446 1.00 96.56 237 LEU A CA 1
ATOM 1967 C C . LEU A 1 237 ? 16.659 -4.869 -4.864 1.00 96.56 237 LEU A C 1
ATOM 1969 O O . LEU A 1 237 ? 17.098 -5.782 -5.555 1.00 96.56 237 LEU A O 1
ATOM 1973 N N . PHE A 1 238 ? 16.603 -3.612 -5.306 1.00 97.19 238 PHE A N 1
ATOM 1974 C CA . PHE A 1 238 ? 16.980 -3.200 -6.660 1.00 97.19 238 PHE A CA 1
ATOM 1975 C C . PHE A 1 238 ? 18.490 -3.004 -6.856 1.00 97.19 238 PHE A C 1
ATOM 1977 O O . PHE A 1 238 ? 19.029 -3.399 -7.890 1.00 97.19 238 PHE A O 1
ATOM 1984 N N . ILE A 1 239 ? 19.174 -2.404 -5.877 1.00 97.00 239 ILE A N 1
ATOM 1985 C CA . ILE A 1 239 ? 20.577 -1.964 -5.971 1.00 97.00 239 ILE A CA 1
ATOM 1986 C C . ILE A 1 239 ? 21.541 -3.059 -6.471 1.00 97.00 239 ILE A C 1
ATOM 1988 O O . ILE A 1 239 ? 22.329 -2.758 -7.370 1.00 97.00 239 ILE A O 1
ATOM 1992 N N . PRO A 1 240 ? 21.498 -4.315 -5.979 1.00 97.06 240 PRO A N 1
ATOM 1993 C CA . PRO A 1 240 ? 22.405 -5.358 -6.461 1.00 97.06 240 PRO A CA 1
ATOM 1994 C C . PRO A 1 240 ? 22.284 -5.596 -7.970 1.00 97.06 240 PRO A C 1
ATOM 1996 O O . PRO A 1 240 ? 23.284 -5.721 -8.666 1.00 97.06 240 PRO A O 1
ATOM 1999 N N . PHE A 1 241 ? 21.059 -5.591 -8.496 1.00 96.88 241 PHE A N 1
ATOM 2000 C CA . PHE A 1 241 ? 20.792 -5.821 -9.917 1.00 96.88 241 PHE A CA 1
ATOM 2001 C C . PHE A 1 241 ? 21.121 -4.609 -10.782 1.00 96.88 241 PHE A C 1
ATOM 2003 O O . PHE A 1 241 ? 21.453 -4.769 -11.953 1.00 96.88 241 PHE A O 1
ATOM 2010 N N . TYR A 1 242 ? 21.057 -3.406 -10.208 1.00 95.12 242 TYR A N 1
ATOM 2011 C CA . TYR A 1 242 ? 21.530 -2.196 -10.868 1.00 95.12 242 TYR A CA 1
ATOM 2012 C C . TYR A 1 242 ? 23.046 -2.248 -11.111 1.00 95.12 242 TYR A C 1
ATOM 2014 O O . TYR A 1 242 ? 23.490 -1.977 -12.220 1.00 95.12 242 TYR A O 1
ATOM 2022 N N . PHE A 1 243 ? 23.838 -2.663 -10.115 1.00 95.75 243 PHE A N 1
ATOM 2023 C CA . PHE A 1 243 ? 25.295 -2.799 -10.267 1.00 95.75 243 PHE A CA 1
ATOM 2024 C C . PHE A 1 243 ? 25.726 -3.966 -11.168 1.00 95.75 243 PHE A C 1
ATOM 2026 O O . PHE A 1 243 ? 26.831 -3.944 -11.700 1.00 95.75 243 PHE A O 1
ATOM 2033 N N . LEU A 1 244 ? 24.858 -4.961 -11.363 1.00 96.12 244 LEU A N 1
ATOM 2034 C CA . LEU A 1 244 ? 25.060 -6.074 -12.296 1.00 96.12 244 LEU A CA 1
ATOM 2035 C C . LEU A 1 244 ? 24.566 -5.770 -13.726 1.00 96.12 244 LEU A C 1
ATOM 2037 O O . LEU A 1 244 ? 24.492 -6.684 -14.542 1.00 96.12 244 LEU A O 1
ATOM 2041 N N . ASP A 1 245 ? 24.190 -4.519 -14.015 1.00 94.50 245 ASP A N 1
ATOM 2042 C CA . ASP A 1 245 ? 23.668 -4.056 -15.312 1.00 94.50 245 ASP A CA 1
ATOM 2043 C C . ASP A 1 245 ? 22.409 -4.811 -15.798 1.00 94.50 245 ASP A C 1
ATOM 2045 O O . ASP A 1 245 ? 22.123 -4.944 -16.987 1.00 94.50 245 ASP A O 1
ATOM 2049 N N . VAL A 1 246 ? 21.601 -5.307 -14.851 1.00 95.44 246 VAL A N 1
ATOM 2050 C CA . VAL A 1 246 ? 20.343 -6.031 -15.108 1.00 95.44 246 VAL A CA 1
ATOM 2051 C C . VAL A 1 246 ? 19.154 -5.418 -14.344 1.00 95.44 246 VAL A C 1
ATOM 2053 O O . VAL A 1 246 ? 18.434 -6.119 -13.624 1.00 95.44 246 VAL A O 1
ATOM 2056 N N . PRO A 1 247 ? 18.854 -4.111 -14.512 1.00 94.00 247 PRO A N 1
ATOM 2057 C CA . PRO A 1 247 ? 17.841 -3.402 -13.717 1.00 94.00 247 PRO A CA 1
ATOM 2058 C C . PRO A 1 247 ? 16.432 -4.006 -13.835 1.00 94.00 247 PRO A C 1
ATOM 2060 O O . PRO A 1 247 ? 15.661 -4.009 -12.874 1.00 94.00 247 PRO A O 1
ATOM 2063 N N . ARG A 1 248 ? 16.096 -4.596 -14.988 1.00 94.06 248 ARG A N 1
ATOM 2064 C CA . ARG A 1 248 ? 14.811 -5.282 -15.209 1.00 94.06 248 ARG A CA 1
ATOM 2065 C C . ARG A 1 248 ? 14.618 -6.486 -14.290 1.00 94.06 248 ARG A C 1
ATOM 2067 O O . ARG A 1 248 ? 13.501 -6.728 -13.837 1.00 94.06 248 ARG A O 1
ATOM 2074 N N . VAL A 1 249 ? 15.699 -7.202 -13.972 1.00 95.44 249 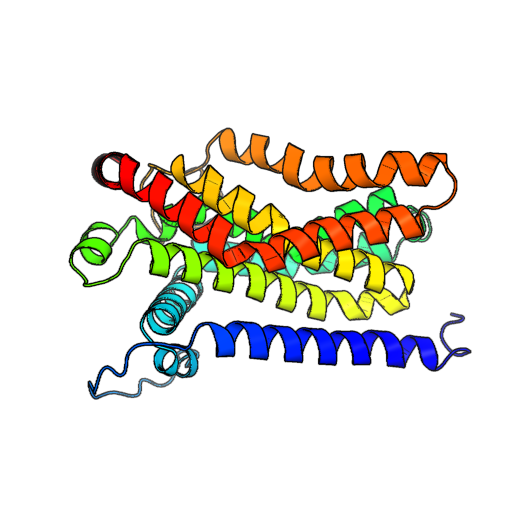VAL A N 1
ATOM 2075 C CA . VAL A 1 249 ? 15.671 -8.308 -13.006 1.00 95.44 249 VAL A CA 1
ATOM 2076 C C . VAL A 1 249 ? 15.413 -7.764 -11.603 1.00 95.44 249 VAL A C 1
ATOM 2078 O O . VAL A 1 249 ? 14.577 -8.311 -10.894 1.00 95.44 249 VAL A O 1
ATOM 2081 N N . GLY A 1 250 ? 16.021 -6.632 -11.232 1.00 96.81 250 GLY A N 1
ATOM 2082 C CA . GLY A 1 250 ? 15.741 -5.966 -9.954 1.00 96.81 250 GLY A CA 1
ATOM 2083 C C . GLY A 1 250 ? 14.269 -5.570 -9.792 1.00 96.81 250 GLY A C 1
ATOM 2084 O O . GLY A 1 250 ? 13.667 -5.813 -8.747 1.00 96.81 250 GLY A O 1
ATOM 2085 N N . ILE A 1 251 ? 13.646 -5.041 -10.850 1.00 96.56 251 ILE A N 1
ATOM 2086 C CA . ILE A 1 251 ? 12.204 -4.738 -10.862 1.00 96.56 251 ILE A CA 1
ATOM 2087 C C . ILE A 1 251 ? 11.373 -6.021 -10.697 1.00 96.56 251 ILE A C 1
ATOM 2089 O O . ILE A 1 251 ? 10.419 -6.049 -9.916 1.00 96.56 251 ILE A O 1
ATOM 2093 N N . ALA A 1 252 ? 11.747 -7.099 -11.393 1.00 96.56 252 ALA A N 1
ATOM 2094 C CA . ALA A 1 252 ? 11.081 -8.393 -11.266 1.00 96.56 252 ALA A CA 1
ATOM 2095 C C . ALA A 1 252 ? 11.216 -8.985 -9.852 1.00 96.56 252 ALA A C 1
ATOM 2097 O O . ALA A 1 252 ? 10.267 -9.581 -9.350 1.00 96.56 252 ALA A O 1
ATOM 2098 N N . VAL A 1 253 ? 12.347 -8.774 -9.176 1.00 97.56 253 VAL A N 1
ATOM 2099 C CA . VAL A 1 253 ? 12.565 -9.201 -7.785 1.00 97.56 253 VAL A CA 1
ATOM 2100 C C . VAL A 1 253 ? 11.664 -8.433 -6.820 1.00 97.56 253 VAL A C 1
ATOM 2102 O O . VAL A 1 253 ? 11.031 -9.057 -5.969 1.00 97.56 253 VAL A O 1
ATOM 2105 N N . ILE A 1 254 ? 11.518 -7.112 -6.981 1.00 97.88 254 ILE A N 1
ATOM 2106 C CA . ILE A 1 254 ? 10.553 -6.320 -6.194 1.00 97.88 254 ILE A CA 1
ATOM 2107 C C . ILE A 1 254 ? 9.133 -6.877 -6.377 1.00 97.88 254 ILE A C 1
ATOM 2109 O O . ILE A 1 254 ? 8.421 -7.116 -5.397 1.00 97.88 254 ILE A O 1
ATOM 2113 N N . ALA A 1 255 ? 8.738 -7.128 -7.629 1.00 97.19 255 ALA A N 1
ATOM 2114 C CA . ALA A 1 255 ? 7.443 -7.718 -7.952 1.00 97.19 255 ALA A CA 1
ATOM 2115 C C . ALA A 1 255 ? 7.268 -9.106 -7.313 1.00 97.19 255 ALA A C 1
ATOM 2117 O O . ALA A 1 255 ? 6.206 -9.391 -6.761 1.00 97.19 255 ALA A O 1
ATOM 2118 N N . ALA A 1 256 ? 8.303 -9.950 -7.348 1.00 96.00 256 ALA A N 1
ATOM 2119 C CA . ALA A 1 256 ? 8.288 -11.293 -6.780 1.00 96.00 256 ALA A CA 1
ATOM 2120 C C . ALA A 1 256 ? 8.141 -11.273 -5.253 1.00 96.00 256 ALA A C 1
ATOM 2122 O O . ALA A 1 256 ? 7.321 -12.015 -4.719 1.00 96.00 256 ALA A O 1
ATOM 2123 N N . VAL A 1 257 ? 8.861 -10.393 -4.549 1.00 96.38 257 VAL A N 1
ATOM 2124 C CA . VAL A 1 257 ? 8.724 -10.224 -3.092 1.00 96.38 257 VAL A CA 1
ATOM 2125 C C . VAL A 1 257 ? 7.301 -9.801 -2.728 1.00 96.38 257 VAL A C 1
ATOM 2127 O O . VAL A 1 257 ? 6.680 -10.408 -1.853 1.00 96.38 257 VAL A O 1
ATOM 2130 N N . GLY A 1 258 ? 6.746 -8.818 -3.444 1.00 96.00 258 GLY A N 1
ATOM 2131 C CA . GLY A 1 258 ? 5.348 -8.424 -3.278 1.00 96.00 258 GLY A CA 1
ATOM 2132 C C . GLY A 1 258 ? 4.385 -9.584 -3.543 1.00 96.00 258 GLY A C 1
ATOM 2133 O O . GLY A 1 258 ? 3.496 -9.870 -2.745 1.00 96.00 258 GLY A O 1
ATOM 2134 N N . PHE A 1 259 ? 4.598 -10.322 -4.629 1.00 94.69 259 PHE A N 1
ATOM 2135 C CA . PHE A 1 259 ? 3.764 -11.462 -4.990 1.00 94.69 259 PHE A CA 1
ATOM 2136 C C . PHE A 1 259 ? 3.806 -12.592 -3.950 1.00 94.69 259 PHE A C 1
ATOM 2138 O O . PHE A 1 259 ? 2.756 -13.126 -3.594 1.00 94.69 259 PHE A O 1
ATOM 2145 N N . ILE A 1 260 ? 4.978 -12.917 -3.397 1.00 93.75 260 ILE A N 1
ATOM 2146 C CA . ILE A 1 260 ? 5.115 -13.888 -2.299 1.00 93.75 260 ILE A CA 1
ATOM 2147 C C . ILE A 1 260 ? 4.301 -13.434 -1.082 1.00 93.75 260 ILE A C 1
ATOM 2149 O O . ILE A 1 260 ? 3.566 -14.229 -0.498 1.00 93.75 260 ILE A O 1
ATOM 2153 N N . GLY A 1 261 ? 4.359 -12.148 -0.734 1.00 93.56 261 GLY A N 1
ATOM 2154 C CA . GLY A 1 261 ? 3.541 -11.589 0.339 1.00 93.56 261 GLY A CA 1
ATOM 2155 C C . GLY A 1 261 ? 2.034 -11.734 0.090 1.00 93.56 261 GLY A C 1
ATOM 2156 O O . GLY A 1 261 ? 1.287 -12.080 1.005 1.00 93.56 261 GLY A O 1
ATOM 2157 N N . LEU A 1 262 ? 1.578 -11.566 -1.157 1.00 92.06 262 LEU A N 1
ATOM 2158 C CA . LEU A 1 262 ? 0.180 -11.812 -1.538 1.00 92.06 262 LEU A CA 1
ATOM 2159 C C . LEU A 1 262 ? -0.228 -13.283 -1.376 1.00 92.06 262 LEU A C 1
ATOM 2161 O O . LEU A 1 262 ? -1.358 -13.559 -0.968 1.00 92.06 262 LEU A O 1
ATOM 2165 N N . LEU A 1 263 ? 0.670 -14.225 -1.683 1.00 89.81 263 LEU A N 1
ATOM 2166 C CA . LEU A 1 263 ? 0.424 -15.657 -1.477 1.00 89.81 263 LEU A CA 1
ATOM 2167 C C . LEU A 1 263 ? 0.316 -16.006 0.013 1.00 89.81 263 LEU A C 1
ATOM 2169 O O . LEU A 1 263 ? -0.507 -16.839 0.386 1.00 89.81 263 LEU A O 1
ATOM 2173 N N . LEU A 1 264 ? 1.102 -15.337 0.859 1.00 92.19 264 LEU A N 1
ATOM 2174 C CA . LEU A 1 264 ? 1.134 -15.537 2.311 1.00 92.19 264 LEU A CA 1
ATOM 2175 C C . LEU A 1 264 ? 0.123 -14.668 3.081 1.00 92.19 264 LEU A C 1
ATOM 2177 O O . LEU A 1 264 ? 0.174 -14.595 4.314 1.00 92.19 264 LEU A O 1
ATOM 2181 N N . LYS A 1 265 ? -0.804 -13.998 2.381 1.00 92.56 265 LYS A N 1
ATOM 2182 C CA . LYS A 1 265 ? -1.705 -13.005 2.986 1.00 92.56 265 LYS A CA 1
ATOM 2183 C C . LYS A 1 265 ? -2.496 -13.555 4.173 1.00 92.56 265 LYS A C 1
ATOM 2185 O O . LYS A 1 265 ? -2.644 -12.868 5.175 1.00 92.56 265 LYS A O 1
ATOM 2190 N N . GLU A 1 266 ? -3.007 -14.782 4.084 1.00 87.81 266 GLU A N 1
ATOM 2191 C CA . GLU A 1 266 ? -3.897 -15.336 5.111 1.00 87.81 266 GLU A CA 1
ATOM 2192 C C . GLU A 1 266 ? -3.121 -15.641 6.394 1.00 87.81 266 GLU A C 1
ATOM 2194 O O . GLU A 1 266 ? -3.582 -15.342 7.496 1.00 87.81 266 GLU A O 1
ATOM 2199 N N . GLN A 1 267 ? -1.904 -16.164 6.246 1.00 92.00 267 GLN A N 1
ATOM 2200 C CA . GLN A 1 267 ? -0.985 -16.458 7.337 1.00 92.00 267 GLN A CA 1
ATOM 2201 C C . GLN A 1 267 ? -0.535 -15.168 8.029 1.00 92.00 267 GLN A C 1
ATOM 2203 O O . GLN A 1 267 ? -0.573 -15.087 9.258 1.00 92.00 267 GLN A O 1
ATOM 2208 N N . ILE A 1 268 ? -0.156 -14.149 7.247 1.00 95.00 268 ILE A N 1
ATOM 2209 C CA . ILE A 1 268 ? 0.297 -12.859 7.777 1.00 95.00 268 ILE A CA 1
ATOM 2210 C C . ILE A 1 268 ? -0.852 -12.149 8.496 1.00 95.00 268 ILE A C 1
ATOM 2212 O O . ILE A 1 268 ? -0.685 -11.746 9.645 1.00 95.00 268 ILE A O 1
ATOM 2216 N N . LEU A 1 269 ? -2.039 -12.048 7.887 1.00 93.56 269 LEU A N 1
ATOM 2217 C CA . LEU A 1 269 ? -3.186 -11.388 8.522 1.00 93.56 269 LEU A CA 1
ATOM 2218 C C . LEU A 1 269 ? -3.588 -12.070 9.829 1.00 93.56 269 LEU A C 1
ATOM 2220 O O . LEU A 1 269 ? -3.820 -11.379 10.817 1.00 93.56 269 LEU A O 1
ATOM 2224 N N . LYS A 1 270 ? -3.587 -13.408 9.871 1.00 91.69 270 LYS A N 1
ATOM 2225 C CA . LYS A 1 270 ? -3.871 -14.173 11.092 1.00 91.69 270 LYS A CA 1
ATOM 2226 C C . LYS A 1 270 ? -2.810 -13.972 12.175 1.00 91.69 270 LYS A C 1
ATOM 2228 O O . LYS A 1 270 ? -3.115 -14.002 13.366 1.00 91.69 270 LYS A O 1
ATOM 2233 N N . LEU A 1 271 ? -1.546 -13.793 11.793 1.00 95.75 271 LEU A N 1
ATOM 2234 C CA . LEU A 1 271 ? -0.484 -13.461 12.740 1.00 95.75 271 LEU A CA 1
ATOM 2235 C C . LEU A 1 271 ? -0.700 -12.060 13.328 1.00 95.75 271 LEU A C 1
ATOM 2237 O O . LEU A 1 271 ? -0.650 -11.894 14.548 1.00 95.75 271 LEU A O 1
ATOM 2241 N N . LEU A 1 272 ? -0.963 -11.071 12.472 1.00 95.62 272 LEU A N 1
ATOM 2242 C CA . LEU A 1 272 ? -1.161 -9.680 12.876 1.00 95.62 272 LEU A CA 1
ATOM 2243 C C . LEU A 1 272 ? -2.403 -9.510 13.758 1.00 95.62 272 LEU A C 1
ATOM 2245 O O . LEU A 1 272 ? -2.324 -8.880 14.813 1.00 95.62 272 LEU A O 1
ATOM 2249 N N . SER A 1 273 ? -3.520 -10.138 13.394 1.00 93.56 273 SER A N 1
ATOM 2250 C CA . SER A 1 273 ? -4.758 -10.093 14.175 1.00 93.56 273 SER A CA 1
ATOM 2251 C C . SER A 1 273 ? -4.589 -10.717 15.564 1.00 93.56 273 SER A C 1
ATOM 2253 O O . SER A 1 273 ? -5.050 -10.157 16.561 1.00 93.56 273 SER A O 1
ATOM 2255 N N . ARG A 1 274 ? -3.855 -11.834 15.679 1.00 93.50 274 ARG A N 1
ATOM 2256 C CA . ARG A 1 274 ? -3.513 -12.457 16.969 1.00 93.50 274 ARG A CA 1
ATOM 2257 C C . ARG A 1 274 ? -2.664 -11.544 17.840 1.00 93.50 274 ARG A C 1
ATOM 2259 O O . ARG A 1 274 ? -2.904 -11.462 19.042 1.00 93.50 274 ARG A O 1
ATOM 2266 N N . GLN A 1 275 ? -1.677 -10.864 17.258 1.00 93.12 275 GLN A N 1
ATOM 2267 C CA . GLN A 1 275 ? -0.865 -9.892 17.992 1.00 93.12 275 GLN A CA 1
ATOM 2268 C C . GLN A 1 275 ? -1.716 -8.715 18.476 1.00 93.12 275 GLN A C 1
ATOM 2270 O O . GLN A 1 275 ? -1.632 -8.343 19.643 1.00 93.12 275 GLN A O 1
ATOM 2275 N N . TYR A 1 276 ? -2.585 -8.186 17.616 1.00 91.75 276 TYR A N 1
ATOM 2276 C CA . TYR A 1 276 ? -3.485 -7.089 17.962 1.00 91.75 276 TYR A CA 1
ATOM 2277 C C . TYR A 1 276 ? -4.492 -7.478 19.052 1.00 91.75 276 TYR A C 1
ATOM 2279 O O . TYR A 1 276 ? -4.742 -6.719 19.983 1.00 91.75 276 TYR A O 1
ATOM 2287 N N . THR A 1 277 ? -5.006 -8.709 19.004 1.00 90.94 277 THR A N 1
ATOM 2288 C CA . THR A 1 277 ? -5.925 -9.249 20.018 1.00 90.94 277 THR A CA 1
ATOM 2289 C C . THR A 1 277 ? -5.328 -9.204 21.424 1.00 90.94 277 THR A C 1
ATOM 2291 O O . THR A 1 277 ? -6.062 -8.954 22.378 1.00 90.94 277 THR A O 1
ATOM 2294 N N . LYS A 1 278 ? -4.009 -9.397 21.567 1.00 91.56 278 LYS A N 1
ATOM 2295 C CA . LYS A 1 278 ? -3.325 -9.341 22.870 1.00 91.56 278 LYS A CA 1
ATOM 2296 C C . LYS A 1 278 ? -3.308 -7.936 23.472 1.00 91.56 278 LYS A C 1
ATOM 2298 O O . LYS A 1 278 ? -3.392 -7.807 24.684 1.00 91.56 278 LYS A O 1
ATOM 2303 N N . ILE A 1 279 ? -3.231 -6.902 22.635 1.00 88.38 279 ILE A N 1
ATOM 2304 C CA . ILE A 1 279 ? -3.117 -5.501 23.071 1.00 88.38 279 ILE A CA 1
ATOM 2305 C C . ILE A 1 279 ? -4.439 -4.726 22.977 1.00 88.38 279 ILE A C 1
ATOM 2307 O O . ILE A 1 279 ? -4.480 -3.541 23.298 1.00 88.38 279 ILE A O 1
ATOM 2311 N N . LYS A 1 280 ? -5.530 -5.364 22.531 1.00 86.62 280 LYS A N 1
ATOM 2312 C CA . LYS A 1 280 ? -6.801 -4.688 22.214 1.00 86.62 280 LYS A CA 1
ATOM 2313 C C . LYS A 1 280 ? -7.343 -3.828 23.362 1.00 86.62 280 LYS A C 1
ATOM 2315 O O . LYS A 1 280 ? -7.889 -2.760 23.116 1.00 86.62 280 LYS A O 1
ATOM 2320 N N . TYR A 1 281 ? -7.163 -4.265 24.611 1.00 86.44 281 TYR A N 1
ATOM 2321 C CA . TYR A 1 281 ? -7.634 -3.532 25.788 1.00 86.44 281 TYR A CA 1
ATOM 2322 C C . TYR A 1 281 ? -6.809 -2.274 26.067 1.00 86.44 281 TYR A C 1
ATOM 2324 O O . TYR A 1 281 ? -7.373 -1.273 26.494 1.00 86.44 281 TYR A O 1
ATOM 2332 N N . GLU A 1 282 ? -5.507 -2.293 25.770 1.00 86.00 282 GLU A N 1
ATOM 2333 C CA . GLU A 1 282 ? -4.658 -1.099 25.854 1.00 86.00 282 GLU A CA 1
ATOM 2334 C C . GLU A 1 282 ? -5.017 -0.073 24.777 1.00 86.00 282 GLU A C 1
ATOM 2336 O O . GLU A 1 282 ? -4.941 1.130 25.003 1.00 86.00 282 GLU A O 1
ATOM 2341 N N . VAL A 1 283 ? -5.390 -0.544 23.585 1.00 84.38 283 VAL A N 1
ATOM 2342 C CA . VAL A 1 283 ? -5.844 0.340 22.504 1.00 84.38 283 VAL A CA 1
ATOM 2343 C C . VAL A 1 283 ? -7.186 0.975 22.877 1.00 84.38 283 VAL A C 1
ATOM 2345 O O . VAL A 1 283 ? -7.344 2.188 22.768 1.00 84.38 283 VAL A O 1
ATOM 2348 N N . LEU A 1 284 ? -8.128 0.175 23.390 1.00 83.75 284 LEU A N 1
ATOM 2349 C CA . LEU A 1 284 ? -9.427 0.648 23.877 1.00 83.75 284 LEU A CA 1
ATOM 2350 C C . LEU A 1 284 ? -9.287 1.671 25.010 1.00 83.75 284 LEU A C 1
ATOM 2352 O O . LEU A 1 284 ? -9.961 2.698 24.989 1.00 83.75 284 LEU A O 1
ATOM 2356 N N . SER A 1 285 ? -8.416 1.420 25.993 1.00 82.94 285 SER A N 1
ATOM 2357 C CA . SER A 1 285 ? -8.182 2.381 27.074 1.00 82.94 285 SER A CA 1
ATOM 2358 C C . SER A 1 285 ? -7.548 3.672 26.557 1.00 82.94 285 SER A C 1
ATOM 2360 O O . SER A 1 285 ? -7.992 4.751 26.946 1.00 82.94 285 SER A O 1
ATOM 2362 N N . GLY A 1 286 ? -6.594 3.579 25.625 1.00 80.25 286 GLY A N 1
ATOM 2363 C CA . GLY A 1 286 ? -5.992 4.739 24.966 1.00 80.25 286 GLY A CA 1
ATOM 2364 C C . GLY A 1 286 ? -7.019 5.609 24.238 1.00 80.25 286 GLY A C 1
ATOM 2365 O O . GLY A 1 286 ? -7.023 6.829 24.402 1.00 80.25 286 GLY A O 1
ATOM 2366 N N . PHE A 1 287 ? -7.965 4.995 23.522 1.00 83.69 287 PHE A N 1
ATOM 2367 C CA . PHE A 1 287 ? -9.047 5.728 22.860 1.00 83.69 287 PHE A CA 1
ATOM 2368 C C . PHE A 1 287 ? -10.029 6.391 23.828 1.00 83.69 287 PHE A C 1
ATOM 2370 O O . PHE A 1 287 ? -10.668 7.361 23.445 1.00 83.69 287 PHE A O 1
ATOM 2377 N N . ARG A 1 288 ? -10.170 5.911 25.068 1.00 80.19 288 ARG A N 1
ATOM 2378 C CA . ARG A 1 288 ? -11.041 6.553 26.070 1.00 80.19 288 ARG A CA 1
ATOM 2379 C C . ARG A 1 288 ? -10.374 7.724 26.791 1.00 80.19 288 ARG A C 1
ATOM 2381 O O . ARG A 1 288 ? -11.080 8.570 27.328 1.00 80.19 288 ARG A O 1
ATOM 2388 N N . GLN A 1 289 ? -9.043 7.740 26.844 1.00 75.62 289 GLN A N 1
ATOM 2389 C CA . GLN A 1 289 ? -8.261 8.760 27.551 1.00 75.62 289 GLN A CA 1
ATOM 2390 C C . GLN A 1 289 ? -7.904 9.975 26.679 1.00 75.62 289 GLN A C 1
ATOM 2392 O O . GLN A 1 289 ? -7.627 11.038 27.230 1.00 75.62 289 GLN A O 1
ATOM 2397 N N . GLY A 1 290 ? -7.875 9.813 25.350 1.00 59.84 290 GLY A N 1
ATOM 2398 C CA . GLY A 1 290 ? -7.621 10.887 24.377 1.00 59.84 290 GLY A CA 1
ATOM 2399 C C . GLY A 1 290 ? -8.888 11.573 23.882 1.00 59.84 290 GLY A C 1
ATOM 2400 O O . GLY A 1 290 ? -8.796 12.776 23.566 1.00 59.84 290 GLY A O 1
#

Foldseek 3Di:
DPLPPDPVLVVVLVVVLVVLVVVLVVLLVVQQPDDDDDDDDDDDDPDDPCLCVLVNRPPLSVVLVVVVVLLVPFQQSVVQVVVLVVVVVVLCVQLVDPVRVPPLLSLLLVLLCQLQSNVLRCLLQVPLSCLVPLVVVVVDPDALLSVLSSLLSNRLVSSSVSLSVCSVSCSSPVVSNLSSLLSSLLNSLPLSLLSLLLNLVQQAHDDRHDHNPPDCGSPDPVSVVSVCCSSVVLCVQQVVCVVVVNNVVSSVSSSVSSNVSVVCVSVSSVVSSVVSVVCVVSSSVSSVVD

Radius of gyration: 19.92 Å; chains: 1; bounding box: 61×40×62 Å

Sequence (290 aa):
MKSAEYPFILVVPLLLVKGAYSFAYRLLKRSSYLGDFKNATRKRKAGSADFSFLKRQGAVGELLYLETRLIWLNKRPRAFLTFGLLFLFYGFFVYGNPKLVHNYFYLIGMGVFLTGMFIFQYGQLIFEWESSYFDRLFTLNISIDMLFQEKYYLLSFSSLMLFIITLPFALFNYEIAFINLAALLFNAGFNVFLILFLGRYNKKRITLSKSALMNYEGTNFIHFIIFIPTVGLPYLLFIPFYFLDVPRVGIAVIAAVGFIGLLLKEQILKLLSRQYTKIKYEVLSGFRQG

pLDDT: mean 81.81, std 15.92, range [34.09, 98.06]